Protein AF-A0A914YNJ5-F1 (afdb_monomer)

Structure (mmCIF, N/CA/C/O backbone):
data_AF-A0A914YNJ5-F1
#
_entry.id   AF-A0A914YNJ5-F1
#
loop_
_atom_site.group_PDB
_atom_site.id
_atom_site.type_symbol
_atom_site.label_atom_id
_atom_site.label_alt_id
_atom_site.label_comp_id
_atom_site.label_asym_id
_atom_site.label_entity_id
_atom_site.label_seq_id
_atom_site.pdbx_PDB_ins_code
_atom_site.Cartn_x
_atom_site.Cartn_y
_atom_site.Cartn_z
_atom_site.occupancy
_atom_site.B_iso_or_equiv
_atom_site.auth_seq_id
_atom_site.auth_comp_id
_atom_site.auth_asym_id
_atom_site.auth_atom_id
_atom_site.pdbx_PDB_model_num
ATOM 1 N N . MET A 1 1 ? -9.302 -19.688 28.055 1.00 37.53 1 MET A N 1
ATOM 2 C CA . MET A 1 1 ? -9.956 -20.448 26.970 1.00 37.53 1 MET A CA 1
ATOM 3 C C . MET A 1 1 ? -9.246 -20.104 25.673 1.00 37.53 1 MET A C 1
ATOM 5 O O . MET A 1 1 ? -9.343 -18.980 25.210 1.00 37.53 1 MET A O 1
ATOM 9 N N . SER A 1 2 ? -8.410 -21.028 25.204 1.00 39.69 2 SER A N 1
ATOM 10 C CA . SER A 1 2 ? -7.566 -20.891 24.014 1.00 39.69 2 SER A CA 1
ATOM 11 C C . SER A 1 2 ? -8.381 -21.345 22.806 1.00 39.69 2 SER A C 1
ATOM 13 O O . SER A 1 2 ? -8.763 -22.513 22.761 1.00 39.69 2 SER A O 1
ATOM 15 N N . VAL A 1 3 ? -8.710 -20.444 21.877 1.00 41.41 3 VAL A N 1
ATOM 16 C CA . VAL A 1 3 ? -9.414 -20.827 20.645 1.00 41.41 3 VAL A CA 1
ATOM 17 C C . VAL A 1 3 ? -8.381 -21.107 19.560 1.00 41.41 3 VAL A C 1
ATOM 19 O O . VAL A 1 3 ? -7.484 -20.310 19.289 1.00 41.41 3 VAL A O 1
ATOM 22 N N . LEU A 1 4 ? -8.485 -22.323 19.032 1.00 37.94 4 LEU A N 1
ATOM 23 C CA . LEU A 1 4 ? -7.532 -23.014 18.184 1.00 37.94 4 LEU A CA 1
ATOM 24 C C . LEU A 1 4 ? -7.241 -22.304 16.856 1.00 37.94 4 LEU A C 1
ATOM 26 O O . LEU A 1 4 ? -8.119 -21.798 16.165 1.00 37.94 4 LEU A O 1
ATOM 30 N N . LYS A 1 5 ? -5.971 -22.433 16.465 1.00 46.81 5 LYS A N 1
ATOM 31 C CA . LYS A 1 5 ? -5.444 -22.274 15.111 1.00 46.81 5 LYS A CA 1
ATOM 32 C C . LYS A 1 5 ? -6.178 -23.203 14.135 1.00 46.81 5 LYS A C 1
ATOM 34 O O . LYS A 1 5 ? -6.069 -24.423 14.259 1.00 46.81 5 LYS A O 1
ATOM 39 N N . HIS A 1 6 ? -6.783 -22.645 13.093 1.00 35.69 6 HIS A N 1
ATOM 40 C CA . HIS A 1 6 ? -7.060 -23.375 11.856 1.00 35.69 6 HIS A CA 1
ATOM 41 C C . HIS A 1 6 ? -6.331 -22.701 10.693 1.00 35.69 6 HIS A C 1
ATOM 43 O O . HIS A 1 6 ? -6.825 -21.785 10.044 1.00 35.69 6 HIS A O 1
ATOM 49 N N . LEU A 1 7 ? -5.102 -23.167 10.464 1.00 34.91 7 LEU A N 1
ATOM 50 C CA . LEU A 1 7 ? -4.373 -22.969 9.216 1.00 34.91 7 LEU A CA 1
ATOM 51 C C . LEU A 1 7 ? -4.980 -23.911 8.170 1.00 34.91 7 LEU A C 1
ATOM 53 O O . LEU A 1 7 ? -4.639 -25.090 8.127 1.00 34.91 7 LEU A O 1
ATOM 57 N N . ASN A 1 8 ? -5.868 -23.389 7.325 1.00 35.91 8 ASN A N 1
ATOM 58 C CA . ASN A 1 8 ? -6.213 -24.041 6.066 1.00 35.91 8 ASN A CA 1
ATOM 59 C C . ASN A 1 8 ? -5.122 -23.716 5.042 1.00 35.91 8 ASN A C 1
ATOM 61 O O . ASN A 1 8 ? -5.076 -22.624 4.479 1.00 35.91 8 ASN A O 1
ATOM 65 N N . ILE A 1 9 ? -4.224 -24.676 4.818 1.00 35.91 9 ILE A N 1
ATOM 66 C CA . ILE A 1 9 ? -3.267 -24.650 3.710 1.00 35.91 9 ILE A CA 1
ATOM 67 C C . ILE A 1 9 ? -4.041 -25.050 2.452 1.00 35.91 9 ILE A C 1
ATOM 69 O O . ILE A 1 9 ? -4.195 -26.233 2.150 1.00 35.91 9 ILE A O 1
ATOM 73 N N . LEU A 1 10 ? -4.548 -24.062 1.717 1.00 35.28 10 LEU A N 1
ATOM 74 C CA . LEU A 1 10 ? -4.998 -24.286 0.349 1.00 35.28 10 LEU A CA 1
ATOM 75 C C . LEU A 1 10 ? -3.754 -24.508 -0.519 1.00 35.28 10 LEU A C 1
ATOM 77 O O . LEU A 1 10 ? -2.976 -23.592 -0.780 1.00 35.28 10 LEU A O 1
ATOM 81 N N . LYS A 1 11 ? -3.546 -25.765 -0.922 1.00 39.25 11 LYS A N 1
ATOM 82 C CA . LYS A 1 11 ? -2.605 -26.143 -1.976 1.00 39.25 11 LYS A CA 1
ATOM 83 C C . LYS A 1 11 ? -3.122 -25.561 -3.292 1.00 39.25 11 LYS A C 1
ATOM 85 O O . LYS A 1 11 ? -4.063 -26.101 -3.866 1.00 39.25 11 LYS A O 1
ATOM 90 N N . TYR A 1 12 ? -2.520 -24.479 -3.769 1.00 39.50 12 TYR A N 1
ATOM 91 C CA . TYR A 1 12 ? -2.791 -23.979 -5.114 1.00 39.50 12 TYR A CA 1
ATOM 92 C C . TYR A 1 12 ? -1.866 -24.681 -6.107 1.00 39.50 12 TYR A C 1
ATOM 94 O O . TYR A 1 12 ? -0.645 -24.553 -6.042 1.00 39.50 12 TYR A O 1
ATOM 102 N N . ALA A 1 13 ? -2.469 -25.468 -6.996 1.00 37.56 13 ALA A N 1
ATOM 103 C CA . ALA A 1 13 ? -1.795 -26.086 -8.126 1.00 37.56 13 ALA A CA 1
ATOM 104 C C . ALA A 1 13 ? -1.352 -25.006 -9.128 1.00 37.56 13 ALA A C 1
ATOM 106 O O . ALA A 1 13 ? -2.141 -24.154 -9.536 1.00 37.56 13 ALA A O 1
ATOM 107 N N . THR A 1 14 ? -0.080 -25.041 -9.519 1.00 43.00 14 THR A N 1
ATOM 108 C CA . THR A 1 14 ? 0.516 -24.136 -10.506 1.00 43.00 14 THR A CA 1
ATOM 109 C C . THR A 1 14 ? 0.155 -24.612 -11.912 1.00 43.00 14 THR A C 1
ATOM 111 O O . THR A 1 14 ? 0.585 -25.685 -12.325 1.00 43.00 14 THR A O 1
ATOM 114 N N . THR A 1 15 ? -0.631 -23.828 -12.653 1.00 33.06 15 THR A N 1
ATOM 115 C CA . THR A 1 15 ? -0.868 -24.063 -14.087 1.00 33.06 15 THR A CA 1
ATOM 116 C C . THR A 1 15 ? -0.046 -23.052 -14.876 1.00 33.06 15 THR A C 1
ATOM 118 O O . THR A 1 15 ? -0.310 -21.854 -14.814 1.00 33.06 15 THR A O 1
ATOM 121 N N . THR A 1 16 ? 0.977 -23.528 -15.583 1.00 38.91 16 THR A N 1
ATOM 122 C CA . THR A 1 16 ? 1.804 -22.715 -16.482 1.00 38.91 16 THR A CA 1
ATOM 123 C C . THR A 1 16 ? 1.145 -22.687 -17.857 1.00 38.91 16 THR A C 1
ATOM 125 O O . THR A 1 16 ? 1.161 -23.689 -18.567 1.00 38.91 16 THR A O 1
ATOM 128 N N . THR A 1 17 ? 0.564 -21.554 -18.245 1.00 34.50 17 THR A N 1
ATOM 129 C CA . THR A 1 17 ? 0.034 -21.349 -19.600 1.00 34.50 17 THR A CA 1
ATOM 130 C C . THR A 1 17 ? 1.110 -20.692 -20.463 1.00 34.50 17 THR A C 1
ATOM 132 O O . THR A 1 17 ? 1.410 -19.509 -20.319 1.00 34.50 17 THR A O 1
ATOM 135 N N . THR A 1 18 ? 1.727 -21.468 -21.351 1.00 35.31 18 THR A N 1
ATOM 136 C CA . THR A 1 18 ? 2.630 -20.986 -22.403 1.00 35.31 18 THR A CA 1
ATOM 137 C C . THR A 1 18 ? 1.801 -20.474 -23.579 1.00 35.31 18 THR A C 1
ATOM 139 O O . THR A 1 18 ? 1.320 -21.254 -24.398 1.00 35.31 18 THR A O 1
ATOM 142 N N . THR A 1 19 ? 1.636 -19.157 -23.686 1.00 31.61 19 THR A N 1
ATOM 143 C CA . THR A 1 19 ? 1.036 -18.530 -24.872 1.00 31.61 19 THR A CA 1
ATOM 144 C C . THR A 1 19 ? 2.127 -18.297 -25.914 1.00 31.61 19 THR A C 1
ATOM 146 O O . THR A 1 19 ? 2.989 -17.437 -25.747 1.00 31.61 19 THR A O 1
ATOM 149 N N . THR A 1 20 ? 2.114 -19.097 -26.978 1.00 35.91 20 THR A N 1
ATOM 150 C CA . THR A 1 20 ? 2.935 -18.913 -28.180 1.00 35.91 20 THR A CA 1
ATOM 151 C C . THR A 1 20 ? 2.167 -18.040 -29.170 1.00 35.91 20 THR A C 1
ATOM 153 O O . THR A 1 20 ? 1.130 -18.441 -29.692 1.00 35.91 20 THR A O 1
ATOM 156 N N . THR A 1 21 ? 2.655 -16.826 -29.419 1.00 37.28 21 THR A N 1
ATOM 157 C 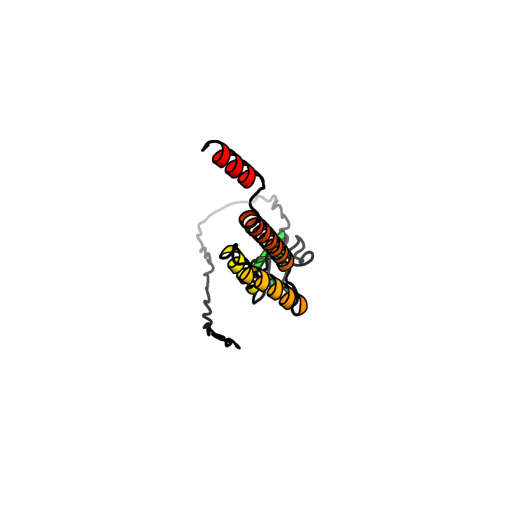CA . THR A 1 21 ? 2.093 -15.917 -30.430 1.00 37.28 21 THR A CA 1
ATOM 158 C C . THR A 1 21 ? 2.870 -16.075 -31.744 1.00 37.28 21 THR A C 1
ATOM 160 O O . TH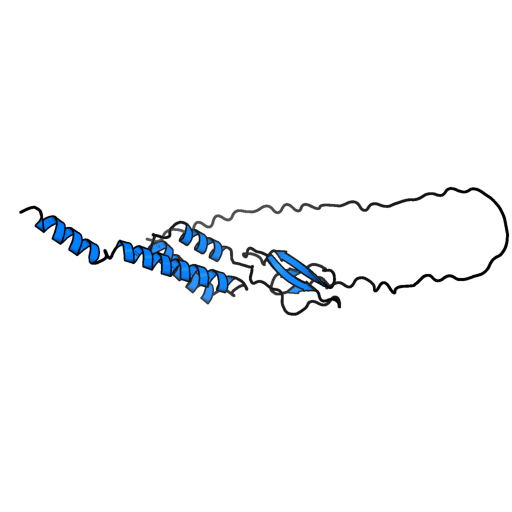R A 1 21 ? 4.102 -16.030 -31.707 1.00 37.28 21 THR A O 1
ATOM 163 N N . PRO A 1 22 ? 2.210 -16.261 -32.903 1.00 37.38 22 PRO A N 1
ATOM 164 C CA . PRO A 1 22 ? 2.896 -16.432 -34.180 1.00 37.38 22 PRO A CA 1
ATOM 165 C C . PRO A 1 22 ? 3.358 -15.091 -34.774 1.00 37.38 22 PRO A C 1
ATOM 167 O O . PRO A 1 22 ? 2.618 -14.109 -34.808 1.00 37.38 22 PRO A O 1
ATOM 170 N N . ILE A 1 23 ? 4.598 -15.081 -35.266 1.00 37.44 23 ILE A N 1
ATOM 171 C CA . ILE A 1 23 ? 5.226 -14.016 -36.061 1.00 37.44 23 ILE A CA 1
ATOM 172 C C . ILE A 1 23 ? 4.634 -14.045 -37.484 1.00 37.44 23 ILE A C 1
ATOM 174 O O . ILE A 1 23 ? 4.668 -15.109 -38.105 1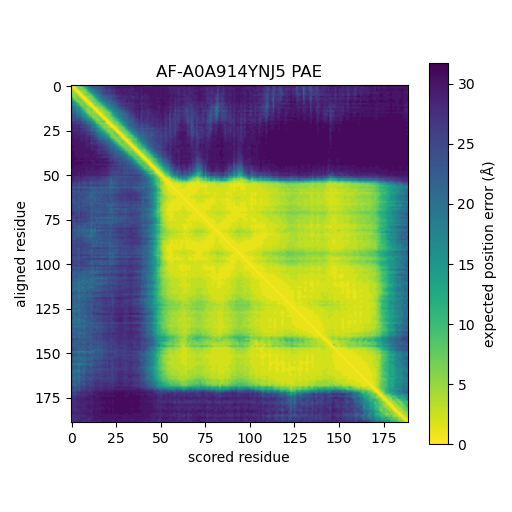.00 37.44 23 ILE A O 1
ATOM 178 N N . PRO A 1 24 ? 4.146 -12.930 -38.059 1.00 38.97 24 PRO A N 1
ATOM 179 C CA . PRO A 1 24 ? 3.819 -12.886 -39.479 1.00 38.97 24 PRO A CA 1
ATOM 180 C C . PRO A 1 24 ? 5.097 -12.700 -40.313 1.00 38.97 24 PRO A C 1
ATOM 182 O O . PRO A 1 24 ? 5.735 -11.648 -40.291 1.00 38.97 24 PRO A O 1
ATOM 185 N N . THR A 1 25 ? 5.475 -13.746 -41.049 1.00 32.47 25 THR A N 1
ATOM 186 C CA . THR A 1 25 ? 6.516 -13.732 -42.084 1.00 32.47 25 THR A CA 1
ATOM 187 C C . THR A 1 25 ? 5.886 -13.327 -43.416 1.00 32.47 25 THR A C 1
ATOM 189 O O . THR A 1 25 ? 5.126 -14.095 -43.999 1.00 32.47 25 THR A O 1
ATOM 192 N N . THR A 1 26 ? 6.185 -12.132 -43.922 1.00 33.50 26 THR A N 1
ATOM 193 C CA . THR A 1 26 ? 5.804 -11.720 -45.281 1.00 33.50 26 THR A CA 1
ATOM 194 C C . THR A 1 26 ? 6.858 -12.188 -46.281 1.00 33.50 26 THR A C 1
ATOM 196 O O . THR A 1 26 ? 7.933 -11.609 -46.417 1.00 33.50 26 THR A O 1
ATOM 199 N N . THR A 1 27 ? 6.535 -13.265 -46.992 1.00 34.91 27 THR A N 1
ATOM 200 C CA . THR A 1 27 ? 7.190 -13.684 -48.234 1.00 34.91 27 THR A CA 1
ATOM 201 C C . THR A 1 27 ? 6.607 -12.855 -49.377 1.00 34.91 27 THR A C 1
ATOM 203 O O . THR A 1 27 ? 5.394 -12.865 -49.570 1.00 34.91 27 THR A O 1
ATOM 206 N N . THR A 1 28 ? 7.440 -12.159 -50.154 1.00 32.47 28 THR A N 1
ATOM 207 C CA . THR A 1 28 ? 6.998 -11.568 -51.428 1.00 32.47 28 THR A CA 1
ATOM 208 C C . THR A 1 28 ? 7.889 -12.101 -52.537 1.00 32.47 28 THR A C 1
ATOM 210 O O . THR A 1 28 ? 9.074 -11.781 -52.614 1.00 32.47 28 THR A O 1
ATOM 213 N N . THR A 1 29 ? 7.303 -12.974 -53.350 1.00 32.06 29 THR A N 1
ATOM 214 C CA . THR A 1 29 ? 7.891 -13.559 -54.551 1.00 32.06 29 THR A CA 1
ATOM 215 C C . THR A 1 29 ? 7.685 -12.619 -55.743 1.00 32.06 29 THR A C 1
ATOM 217 O O . THR A 1 29 ? 6.654 -11.968 -55.878 1.00 32.06 29 THR A O 1
ATOM 220 N N . SER A 1 30 ? 8.723 -12.577 -56.572 1.00 35.62 30 SER A N 1
ATOM 221 C CA . SER A 1 30 ? 8.950 -11.879 -57.841 1.00 35.62 30 SER A CA 1
ATOM 222 C C . SER A 1 30 ? 7.783 -11.746 -58.826 1.00 35.62 30 SER A C 1
ATOM 224 O O . SER A 1 30 ? 7.056 -12.711 -59.057 1.00 35.62 30 SER A O 1
ATOM 226 N N . LEU A 1 31 ? 7.777 -10.632 -59.572 1.00 31.77 31 LEU A N 1
ATOM 227 C CA . LEU A 1 31 ? 7.258 -10.578 -60.941 1.00 31.77 31 LEU A CA 1
ATOM 228 C C . LEU A 1 31 ? 8.174 -9.721 -61.835 1.00 31.77 31 LEU A C 1
ATOM 230 O O . LEU A 1 31 ? 8.562 -8.612 -61.475 1.00 31.77 31 LEU A O 1
ATOM 234 N N . SER A 1 32 ? 8.534 -10.279 -62.985 1.00 36.09 32 SER A N 1
ATOM 235 C CA . SER A 1 32 ? 9.417 -9.742 -64.020 1.00 36.09 32 SER A CA 1
ATOM 236 C C . SER A 1 32 ? 8.613 -9.359 -65.264 1.00 36.09 32 SER A C 1
ATOM 238 O O . SER A 1 32 ? 7.827 -10.181 -65.715 1.00 36.09 32 SER A O 1
ATOM 240 N N . THR A 1 33 ? 8.887 -8.192 -65.869 1.00 28.62 33 THR A N 1
ATOM 241 C CA . THR A 1 33 ? 8.768 -7.943 -67.328 1.00 28.62 33 THR A CA 1
ATOM 242 C C . THR A 1 33 ? 9.443 -6.625 -67.759 1.00 28.62 33 THR A C 1
ATOM 244 O O . THR A 1 33 ? 8.988 -5.542 -67.416 1.00 28.62 33 THR A O 1
ATOM 247 N N . THR A 1 34 ? 10.532 -6.786 -68.525 1.00 29.95 34 THR A N 1
ATOM 248 C CA . THR A 1 34 ? 10.931 -6.117 -69.791 1.00 29.95 34 THR A CA 1
ATOM 249 C C . THR A 1 34 ? 11.039 -4.586 -69.967 1.00 29.95 34 THR A C 1
ATOM 251 O O . THR A 1 34 ? 10.045 -3.873 -69.955 1.00 29.95 34 THR A O 1
ATOM 254 N N . ALA A 1 35 ? 12.247 -4.218 -70.437 1.00 29.25 35 ALA A N 1
ATOM 255 C CA . ALA A 1 35 ? 12.585 -3.318 -71.559 1.00 29.25 35 ALA A CA 1
ATOM 256 C C . ALA A 1 35 ? 12.982 -1.840 -71.298 1.00 29.25 35 ALA A C 1
ATOM 258 O O . ALA A 1 35 ? 12.151 -0.978 -71.056 1.00 29.25 35 ALA A O 1
ATOM 259 N N . SER A 1 36 ? 14.280 -1.593 -71.548 1.00 30.84 36 SER A N 1
ATOM 260 C CA . SER A 1 36 ? 14.828 -0.545 -72.434 1.00 30.84 36 SER A CA 1
ATOM 261 C C . SER A 1 36 ? 14.879 0.937 -72.000 1.00 30.84 36 SER A C 1
ATOM 263 O O . SER A 1 36 ? 13.902 1.665 -72.112 1.00 30.84 36 SER A O 1
ATOM 265 N N . ASN A 1 37 ? 16.122 1.376 -71.724 1.00 31.45 37 ASN A N 1
ATOM 266 C CA . ASN A 1 37 ? 16.837 2.537 -72.307 1.00 31.45 37 ASN A CA 1
ATOM 267 C C . ASN A 1 37 ? 17.377 3.622 -71.343 1.00 31.45 37 ASN A C 1
ATOM 269 O O . ASN A 1 37 ? 16.651 4.224 -70.566 1.00 31.45 37 ASN A O 1
ATOM 273 N N . GLU A 1 38 ? 18.687 3.856 -71.519 1.00 31.83 38 GLU A N 1
ATOM 274 C CA . GLU A 1 38 ? 19.485 5.092 -71.398 1.00 31.83 38 GLU A CA 1
ATOM 275 C C . GLU A 1 38 ? 19.541 5.933 -70.104 1.00 31.83 38 GLU A C 1
ATOM 277 O O . GLU A 1 38 ? 18.622 6.646 -69.724 1.00 31.83 38 GLU A O 1
ATOM 282 N N . ASN A 1 39 ? 20.754 5.935 -69.529 1.00 37.28 39 ASN A N 1
ATOM 283 C CA . ASN A 1 39 ? 21.512 7.079 -69.004 1.00 37.28 39 ASN A CA 1
ATOM 284 C C . ASN A 1 39 ? 20.742 8.307 -68.474 1.00 37.28 39 ASN A C 1
ATOM 286 O O . ASN A 1 39 ? 20.429 9.228 -69.222 1.00 37.28 39 ASN A O 1
ATOM 290 N N . ALA A 1 40 ? 20.693 8.436 -67.144 1.00 34.78 40 ALA A N 1
ATOM 291 C CA . ALA A 1 40 ? 20.885 9.721 -66.468 1.00 34.78 40 ALA A CA 1
ATOM 292 C C . ALA A 1 40 ? 21.321 9.506 -65.008 1.00 34.78 40 ALA A C 1
ATOM 294 O O . ALA A 1 40 ? 20.546 9.109 -64.141 1.00 34.78 40 ALA A O 1
ATOM 295 N N . ILE A 1 41 ? 22.592 9.796 -64.735 1.00 46.81 41 ILE A N 1
ATOM 296 C CA . ILE A 1 41 ? 23.102 10.096 -63.393 1.00 46.81 41 ILE A CA 1
ATOM 297 C C . ILE A 1 41 ? 22.294 11.280 -62.848 1.00 46.81 41 ILE A C 1
ATOM 299 O O . ILE A 1 41 ? 22.208 12.277 -63.563 1.00 46.81 41 ILE A O 1
ATOM 303 N N . LYS A 1 42 ? 21.778 11.210 -61.604 1.00 37.88 42 LYS A N 1
ATOM 304 C CA . LYS A 1 42 ? 21.931 12.260 -60.565 1.00 37.88 42 LYS A CA 1
ATOM 305 C C . LYS A 1 42 ? 21.000 12.077 -59.350 1.00 37.88 42 LYS A C 1
ATOM 307 O O . LYS A 1 42 ? 19.794 12.258 -59.421 1.00 37.88 42 LYS A O 1
ATOM 312 N N . SER A 1 43 ? 21.670 11.897 -58.210 1.00 37.75 43 SER A N 1
ATOM 313 C CA . SER A 1 43 ? 21.290 12.296 -56.845 1.00 37.75 43 SER A CA 1
ATOM 314 C C . SER A 1 43 ? 20.327 11.410 -56.049 1.00 37.75 43 SER A C 1
ATOM 316 O O . SER A 1 43 ? 19.163 11.739 -55.838 1.00 37.75 43 SER A O 1
ATOM 318 N N . SER A 1 44 ? 20.897 10.370 -55.432 1.00 44.06 44 SER A N 1
ATOM 319 C CA . SER A 1 44 ? 20.459 9.910 -54.111 1.00 44.06 44 SER A CA 1
ATOM 320 C C . SER A 1 44 ? 20.532 11.064 -53.108 1.00 44.06 44 SER A C 1
ATOM 322 O O . SER A 1 44 ? 21.613 11.485 -52.707 1.00 44.06 44 SER A O 1
ATOM 324 N N . LEU A 1 45 ? 19.372 11.549 -52.680 1.00 49.25 45 LEU A N 1
ATOM 325 C CA . LEU A 1 45 ? 19.191 12.268 -51.420 1.00 49.25 45 LEU A CA 1
ATOM 326 C C . LEU A 1 45 ? 18.244 11.435 -50.554 1.00 49.25 45 LEU A C 1
ATOM 328 O O . LEU A 1 45 ? 17.147 11.850 -50.196 1.00 49.25 45 LEU A O 1
ATOM 332 N N . THR A 1 46 ? 18.663 10.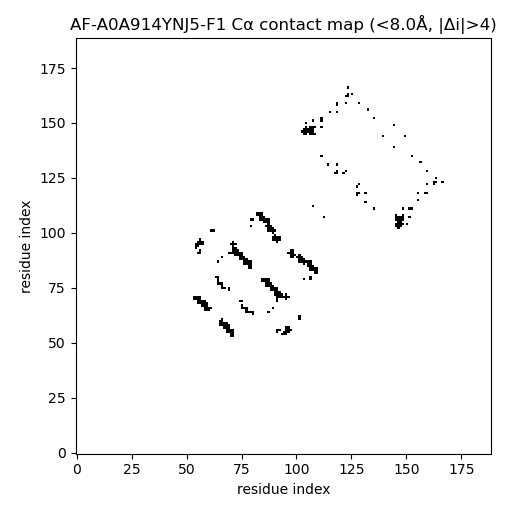213 -50.227 1.00 47.00 46 THR A N 1
ATOM 333 C CA . THR A 1 46 ? 18.141 9.533 -49.043 1.00 47.00 46 THR A CA 1
ATOM 334 C C . THR A 1 46 ? 18.651 10.306 -47.839 1.00 47.00 46 THR A C 1
ATOM 336 O O . THR A 1 46 ? 19.814 10.183 -47.462 1.00 47.00 46 THR A O 1
ATOM 339 N N . SER A 1 47 ? 17.777 11.140 -47.276 1.00 50.97 47 SER A N 1
ATOM 340 C CA . SER A 1 47 ? 17.910 11.669 -45.923 1.00 50.97 47 SER A CA 1
ATOM 341 C C . SER A 1 47 ? 18.050 10.479 -44.975 1.00 50.97 47 SER A C 1
ATOM 343 O O . SER A 1 47 ? 17.066 9.866 -44.564 1.00 50.97 47 SER A O 1
ATOM 345 N N . SER A 1 48 ? 19.289 10.079 -44.698 1.00 53.19 48 SER A N 1
ATOM 346 C CA . SER A 1 48 ? 19.598 9.104 -43.667 1.00 53.19 48 SER A CA 1
ATOM 347 C C . SER A 1 48 ? 19.418 9.813 -42.333 1.00 53.19 48 SER A C 1
ATOM 349 O O . SER A 1 48 ? 20.379 10.312 -41.748 1.00 53.19 48 SER A O 1
ATOM 351 N N . VAL A 1 49 ? 18.172 9.905 -41.868 1.00 58.28 49 VAL A N 1
ATOM 352 C CA . VAL A 1 49 ? 17.922 10.127 -40.447 1.00 58.28 49 VAL A CA 1
ATOM 353 C C . VAL A 1 49 ? 18.615 8.962 -39.741 1.00 58.28 49 VAL A C 1
ATOM 355 O O . VAL A 1 49 ? 18.271 7.813 -40.031 1.00 58.28 49 VAL A O 1
ATOM 358 N N . PRO A 1 50 ? 19.619 9.194 -38.880 1.00 54.22 50 PRO A N 1
ATOM 359 C CA . PRO A 1 50 ? 20.178 8.114 -38.094 1.00 54.22 50 PRO A CA 1
ATOM 360 C C . PRO A 1 50 ? 19.080 7.664 -37.132 1.00 54.22 50 PRO A C 1
ATOM 362 O O . PRO A 1 50 ? 18.851 8.289 -36.099 1.00 54.22 50 PRO A O 1
ATOM 365 N N . THR A 1 51 ? 18.348 6.609 -37.490 1.00 59.53 51 THR A N 1
ATOM 366 C CA . THR A 1 51 ? 17.459 5.925 -36.557 1.00 59.53 51 THR A CA 1
ATOM 367 C C . THR A 1 51 ? 18.367 5.300 -35.507 1.00 59.53 51 THR A C 1
ATOM 369 O O . THR A 1 51 ? 18.974 4.254 -35.736 1.00 59.53 51 THR A O 1
ATOM 372 N N . SER A 1 52 ? 18.552 5.990 -34.381 1.00 71.19 52 SER A N 1
ATOM 373 C CA . SER A 1 52 ? 19.232 5.417 -33.229 1.00 71.19 52 SER A CA 1
ATOM 374 C C . SER A 1 52 ? 18.522 4.112 -32.873 1.00 71.19 52 SER A C 1
ATOM 376 O O . SER A 1 52 ? 17.293 4.052 -32.831 1.00 71.19 52 SER A O 1
ATOM 378 N N . ALA A 1 53 ? 19.291 3.038 -32.684 1.00 80.31 53 ALA A N 1
ATOM 379 C CA . ALA A 1 53 ? 18.714 1.759 -32.293 1.00 80.31 53 ALA A CA 1
ATOM 380 C C . ALA A 1 53 ? 17.870 1.949 -31.016 1.00 80.31 53 ALA A C 1
ATOM 382 O O . ALA A 1 53 ? 18.308 2.681 -30.118 1.00 80.31 53 ALA A O 1
ATOM 383 N N . PRO A 1 54 ? 16.687 1.314 -30.916 1.00 84.38 54 PRO A N 1
ATOM 384 C CA . PRO A 1 54 ? 15.828 1.470 -29.752 1.00 84.38 54 PRO A CA 1
ATOM 385 C C . PRO A 1 54 ? 16.586 1.044 -28.492 1.00 84.38 54 PRO A C 1
ATOM 387 O O . PRO A 1 54 ? 17.167 -0.045 -28.427 1.00 84.38 54 PRO A O 1
ATOM 390 N N . LYS A 1 55 ? 16.616 1.937 -27.500 1.00 95.94 55 LYS A N 1
ATOM 391 C CA . LYS A 1 55 ? 17.266 1.698 -26.212 1.00 95.94 55 LYS A CA 1
ATOM 392 C C . LYS A 1 55 ? 16.268 1.052 -25.255 1.00 95.94 55 LYS A C 1
ATOM 394 O O . LYS A 1 55 ? 15.072 1.324 -25.290 1.00 95.94 55 LYS A O 1
ATOM 399 N N . PHE A 1 56 ? 16.775 0.196 -24.376 1.00 98.12 56 PHE A N 1
ATOM 400 C CA . PHE A 1 56 ? 15.955 -0.510 -23.399 1.00 98.12 56 PHE A CA 1
ATOM 401 C C . PHE A 1 56 ? 16.664 -0.574 -22.060 1.00 98.12 56 PHE A C 1
ATOM 403 O O . PHE A 1 56 ? 17.869 -0.827 -22.005 1.00 98.12 56 PHE A O 1
ATOM 410 N N . CYS A 1 57 ? 15.889 -0.459 -20.991 1.00 98.56 57 CYS A N 1
ATOM 411 C CA . CYS A 1 57 ? 16.325 -0.893 -19.681 1.00 98.56 57 CYS A CA 1
ATOM 412 C C . CYS A 1 57 ? 16.349 -2.419 -19.638 1.00 98.56 57 CYS A C 1
ATOM 414 O O . CYS A 1 57 ? 15.398 -3.084 -20.057 1.00 98.56 57 CYS A O 1
ATOM 416 N N . GLN A 1 58 ? 17.455 -2.976 -19.149 1.00 98.19 58 GLN A N 1
ATOM 417 C CA . GLN A 1 58 ? 17.608 -4.422 -19.011 1.00 98.19 58 GLN A CA 1
ATOM 418 C C . GLN A 1 58 ? 16.754 -4.948 -17.848 1.00 98.19 58 GLN A C 1
ATOM 420 O O . GLN A 1 58 ? 16.583 -4.222 -16.861 1.00 98.19 58 GLN A O 1
ATOM 425 N N . PRO A 1 59 ? 16.252 -6.197 -17.925 1.00 98.44 59 PRO A N 1
ATOM 426 C CA . PRO A 1 59 ? 15.540 -6.818 -16.817 1.00 98.44 59 PRO A CA 1
ATOM 427 C C . PRO A 1 59 ? 16.347 -6.728 -15.523 1.00 98.44 59 PRO A C 1
ATOM 429 O O . PRO A 1 59 ? 17.548 -7.006 -15.516 1.00 98.44 59 PRO A O 1
ATOM 432 N N . LYS A 1 60 ? 15.698 -6.341 -14.426 1.00 98.31 60 LYS A N 1
ATOM 433 C CA . LYS A 1 60 ? 16.369 -6.136 -13.141 1.00 98.31 60 LYS A CA 1
ATOM 434 C C . LYS A 1 60 ? 15.472 -6.566 -11.986 1.00 98.31 60 LYS A C 1
ATOM 436 O O . LYS A 1 60 ? 14.291 -6.234 -11.964 1.00 98.31 60 LYS A O 1
ATOM 441 N N . TYR A 1 61 ? 16.053 -7.276 -11.022 1.00 97.94 61 TYR A N 1
ATOM 442 C CA . TYR A 1 61 ? 15.414 -7.562 -9.741 1.00 97.94 61 TYR A CA 1
ATOM 443 C C . TYR A 1 61 ? 15.763 -6.453 -8.748 1.00 97.94 61 TYR A C 1
ATOM 445 O O . TYR A 1 61 ? 16.941 -6.196 -8.504 1.00 97.94 61 TYR A O 1
ATOM 453 N N . GLU A 1 62 ? 14.759 -5.766 -8.211 1.00 97.25 62 GLU A N 1
ATOM 454 C CA . GLU A 1 62 ? 14.951 -4.632 -7.305 1.00 97.25 62 GLU A CA 1
ATOM 455 C C . GLU A 1 62 ? 13.763 -4.517 -6.343 1.00 97.25 62 GLU A C 1
ATOM 457 O O . GLU A 1 62 ? 12.618 -4.708 -6.747 1.00 97.25 62 GLU A O 1
ATOM 462 N N . ARG A 1 63 ? 14.019 -4.227 -5.059 1.00 94.69 63 ARG A N 1
ATOM 463 C CA . ARG A 1 63 ? 12.979 -4.142 -4.003 1.00 94.69 63 ARG A CA 1
ATOM 464 C C . ARG A 1 63 ? 11.995 -5.331 -3.980 1.00 94.69 63 ARG A C 1
ATOM 466 O O . ARG A 1 63 ? 10.804 -5.152 -3.737 1.00 94.69 63 ARG A O 1
ATOM 473 N N . HIS A 1 64 ? 12.504 -6.543 -4.203 1.00 95.44 64 HIS A N 1
ATOM 474 C CA . HIS A 1 64 ? 11.729 -7.791 -4.284 1.00 95.44 64 HIS A CA 1
ATOM 475 C C . HIS A 1 64 ? 10.745 -7.886 -5.466 1.00 95.44 64 HIS A C 1
ATOM 477 O O . HIS A 1 64 ? 9.797 -8.669 -5.423 1.00 95.44 64 HIS A O 1
ATOM 483 N N . VAL A 1 65 ? 10.971 -7.107 -6.527 1.00 97.19 65 VAL A N 1
ATOM 484 C CA . VAL A 1 65 ? 10.178 -7.115 -7.763 1.00 97.19 65 VAL A CA 1
ATOM 485 C C . VAL A 1 65 ? 11.087 -7.395 -8.956 1.00 97.19 65 VAL A C 1
ATOM 487 O O . VAL A 1 65 ? 12.174 -6.829 -9.068 1.00 97.19 65 VAL A O 1
ATOM 490 N N . GLN A 1 66 ? 10.632 -8.255 -9.868 1.00 98.06 66 GLN A N 1
ATOM 491 C CA . GLN A 1 66 ? 11.301 -8.499 -11.143 1.00 98.06 66 GLN A CA 1
ATOM 492 C C . GLN A 1 66 ? 10.753 -7.544 -12.208 1.00 98.06 66 GLN A C 1
ATOM 494 O O . GLN A 1 66 ? 9.641 -7.727 -12.699 1.00 98.06 66 GLN A O 1
ATOM 499 N N . PHE A 1 67 ? 11.548 -6.555 -12.609 1.00 98.44 67 PHE A N 1
ATOM 500 C CA . PHE A 1 67 ? 11.205 -5.666 -13.715 1.00 98.44 67 PHE A CA 1
ATOM 501 C C . PHE A 1 67 ? 11.627 -6.288 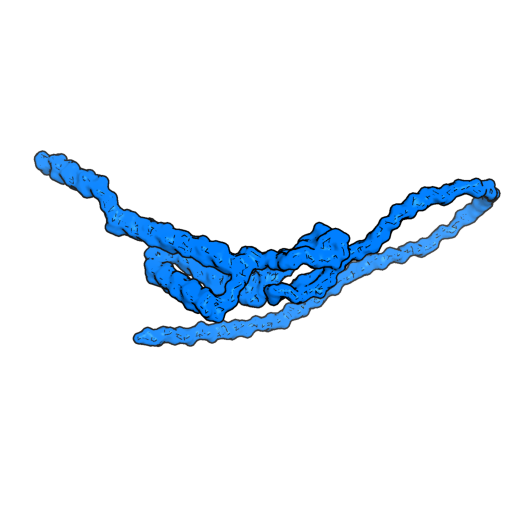-15.055 1.00 98.44 67 PHE A C 1
ATOM 503 O O . PHE A 1 67 ? 12.758 -6.780 -15.169 1.00 98.44 67 PHE A O 1
ATOM 510 N N . PRO A 1 68 ? 10.741 -6.302 -16.070 1.00 98.31 68 PRO A N 1
ATOM 511 C CA . PRO 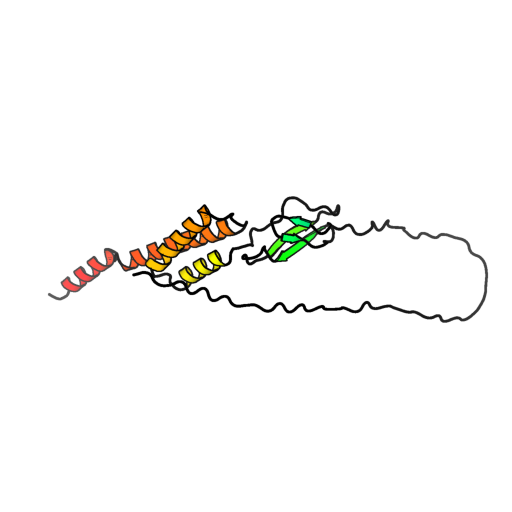A 1 68 ? 11.054 -6.835 -17.392 1.00 98.31 68 PRO A CA 1
ATOM 512 C C . PRO A 1 68 ? 11.969 -5.886 -18.177 1.00 98.31 68 PRO A C 1
ATOM 514 O O . PRO A 1 68 ? 12.307 -4.792 -17.728 1.00 98.31 68 PRO A O 1
ATOM 517 N N . LYS A 1 69 ? 12.364 -6.308 -19.381 1.00 98.25 69 LYS A N 1
ATOM 518 C CA . LYS A 1 69 ? 12.989 -5.409 -20.353 1.00 98.25 69 LYS A CA 1
ATOM 519 C C . LYS A 1 69 ? 11.960 -4.354 -20.770 1.00 98.25 69 LYS A C 1
ATOM 521 O O . LYS A 1 69 ? 10.881 -4.724 -21.226 1.00 98.25 69 LYS A O 1
ATOM 526 N N . THR A 1 70 ? 12.313 -3.079 -20.661 1.00 98.31 70 THR A N 1
ATOM 527 C CA . THR A 1 70 ? 11.382 -1.961 -20.885 1.00 98.31 70 THR A CA 1
ATOM 528 C C . THR A 1 70 ? 11.978 -0.953 -21.853 1.00 98.31 70 THR A C 1
ATOM 530 O O . THR A 1 70 ? 13.173 -0.667 -21.792 1.00 98.31 70 THR A O 1
ATOM 533 N N . GLU A 1 71 ? 11.162 -0.442 -22.772 1.00 98.06 71 GLU A N 1
ATOM 534 C CA . GLU A 1 71 ? 11.568 0.562 -23.759 1.00 98.06 71 GLU A CA 1
ATOM 535 C C . GLU A 1 71 ? 11.921 1.895 -23.087 1.00 98.06 71 GLU A C 1
ATOM 537 O O . GLU A 1 71 ? 11.261 2.326 -22.137 1.00 98.06 71 GLU A O 1
ATOM 542 N N . SER A 1 72 ? 12.979 2.547 -23.570 1.00 97.94 72 SER A N 1
ATOM 543 C CA . SER A 1 72 ? 13.408 3.856 -23.077 1.00 97.94 72 SER A CA 1
ATOM 544 C C . SER A 1 72 ? 12.297 4.903 -23.178 1.00 97.94 72 SER A C 1
ATOM 546 O O . SER A 1 72 ? 11.634 5.003 -24.205 1.00 97.94 72 SER A O 1
ATOM 548 N N . GLY A 1 73 ? 12.127 5.716 -22.137 1.00 97.56 73 GLY A N 1
ATOM 549 C CA . GLY A 1 73 ? 11.081 6.737 -22.044 1.00 97.56 73 GLY A CA 1
ATOM 550 C C . GLY A 1 73 ? 9.734 6.232 -21.516 1.00 97.56 73 GLY A C 1
ATOM 551 O O . GLY A 1 73 ? 8.776 7.001 -21.498 1.00 97.56 73 GLY A O 1
ATOM 552 N N . THR A 1 74 ? 9.632 4.971 -21.080 1.00 98.12 74 THR A N 1
ATOM 553 C CA . THR A 1 74 ? 8.375 4.375 -20.590 1.00 98.12 74 THR A CA 1
ATOM 554 C C . THR A 1 74 ? 8.487 3.840 -19.158 1.00 98.12 74 THR A C 1
ATOM 556 O O . THR A 1 74 ? 9.581 3.623 -18.631 1.00 98.12 74 THR A O 1
ATOM 559 N N . ASN A 1 75 ? 7.340 3.612 -18.509 1.00 98.25 75 ASN A N 1
ATOM 560 C CA . ASN A 1 75 ? 7.267 2.964 -17.200 1.00 98.25 75 ASN A CA 1
ATOM 561 C C . ASN A 1 75 ? 7.061 1.458 -17.348 1.00 98.25 75 ASN A C 1
ATOM 563 O O . ASN A 1 75 ? 6.095 0.998 -17.957 1.00 98.25 75 ASN A O 1
ATOM 567 N N . ALA A 1 76 ? 7.915 0.690 -16.686 1.00 98.50 76 ALA A N 1
ATOM 568 C CA . ALA A 1 76 ? 7.665 -0.714 -16.431 1.00 98.50 76 ALA A CA 1
ATOM 569 C C . ALA A 1 76 ? 6.594 -0.849 -15.354 1.00 98.50 76 ALA A C 1
ATOM 571 O O . ALA A 1 76 ? 6.686 -0.193 -14.319 1.00 98.50 76 ALA A O 1
ATOM 572 N N . LYS A 1 77 ? 5.609 -1.715 -15.585 1.00 98.19 77 LYS A N 1
ATOM 573 C CA . LYS A 1 77 ? 4.536 -2.018 -14.638 1.00 98.19 77 LYS A CA 1
ATOM 574 C C . LYS A 1 77 ? 4.513 -3.516 -14.383 1.00 98.19 77 LYS A C 1
ATOM 576 O O . LYS A 1 77 ? 4.424 -4.300 -15.323 1.00 98.19 77 LYS A O 1
ATOM 581 N N . THR A 1 78 ? 4.621 -3.910 -13.123 1.00 98.06 78 THR A N 1
ATOM 582 C CA . THR A 1 78 ? 4.706 -5.315 -12.704 1.00 98.06 78 THR A CA 1
ATOM 583 C C . THR A 1 78 ? 3.908 -5.513 -11.423 1.00 98.06 78 THR A C 1
ATOM 585 O O . THR A 1 78 ? 3.727 -4.572 -10.650 1.00 98.06 78 THR A O 1
ATOM 588 N N . ALA A 1 79 ? 3.425 -6.734 -11.192 1.00 98.06 79 ALA A N 1
ATOM 589 C CA . ALA A 1 79 ? 2.792 -7.089 -9.929 1.00 98.06 79 ALA A CA 1
ATOM 590 C C . ALA A 1 79 ? 3.724 -6.777 -8.744 1.00 98.06 79 ALA A C 1
ATOM 592 O O . ALA A 1 79 ? 4.953 -6.848 -8.857 1.00 98.06 79 ALA A O 1
ATOM 593 N N . CYS A 1 80 ? 3.126 -6.409 -7.614 1.00 97.81 80 CYS A N 1
ATOM 594 C CA . CYS A 1 80 ? 3.860 -6.200 -6.373 1.00 97.81 80 CYS A CA 1
ATOM 595 C C . CYS A 1 80 ? 4.510 -7.502 -5.852 1.00 97.81 80 CYS A C 1
ATOM 597 O O . CYS A 1 80 ? 4.157 -8.594 -6.306 1.00 97.81 80 CYS A O 1
ATOM 599 N N . PRO A 1 81 ? 5.461 -7.409 -4.900 1.00 96.06 81 PRO A N 1
ATOM 600 C CA . PRO A 1 81 ? 6.096 -8.578 -4.300 1.00 96.06 81 PRO A CA 1
ATOM 601 C C . PRO A 1 81 ? 5.100 -9.590 -3.721 1.00 96.06 81 PRO A C 1
ATOM 603 O O . PRO A 1 81 ? 3.957 -9.265 -3.390 1.00 96.06 81 PRO A O 1
ATOM 606 N N . VAL A 1 82 ? 5.571 -10.820 -3.515 1.00 94.56 82 VAL A N 1
ATOM 607 C CA . VAL A 1 82 ? 4.784 -11.895 -2.890 1.00 94.56 82 VAL A CA 1
ATOM 608 C C . VAL A 1 82 ? 4.169 -11.424 -1.563 1.00 94.56 82 VAL A C 1
ATOM 610 O O . VAL A 1 82 ? 4.809 -10.717 -0.788 1.00 94.56 82 VAL A O 1
ATOM 613 N N . ASN A 1 83 ? 2.931 -11.848 -1.292 1.00 93.69 83 ASN A N 1
ATOM 614 C CA . ASN A 1 83 ? 2.116 -11.472 -0.122 1.00 93.69 83 ASN A CA 1
ATOM 615 C C . ASN A 1 83 ? 1.664 -10.003 -0.068 1.00 93.69 83 ASN A C 1
ATOM 617 O O . ASN A 1 83 ? 1.040 -9.585 0.913 1.00 93.69 83 ASN A O 1
ATOM 621 N N . THR A 1 84 ? 1.911 -9.244 -1.131 1.00 96.88 84 THR A N 1
ATOM 622 C CA . THR A 1 84 ? 1.339 -7.916 -1.336 1.00 96.88 84 THR A CA 1
ATOM 623 C C . THR A 1 84 ? 0.503 -7.893 -2.604 1.00 96.88 84 THR A C 1
ATOM 625 O O . THR A 1 84 ? 0.651 -8.742 -3.478 1.00 96.88 84 THR A O 1
ATOM 628 N N . ASP A 1 85 ? -0.405 -6.933 -2.686 1.00 96.50 85 ASP A N 1
ATOM 629 C CA . ASP A 1 85 ? -1.281 -6.752 -3.833 1.00 96.50 85 ASP A CA 1
ATOM 630 C C . ASP A 1 85 ? -1.255 -5.288 -4.288 1.00 96.50 85 ASP A C 1
ATOM 632 O O . ASP A 1 85 ? -1.200 -4.370 -3.460 1.00 96.50 85 ASP A O 1
ATOM 636 N N . GLY A 1 86 ? -1.291 -5.085 -5.605 1.00 96.75 86 GLY A N 1
ATOM 637 C CA . GLY A 1 86 ? -1.097 -3.803 -6.274 1.00 96.75 86 GLY A CA 1
ATOM 638 C C . GLY A 1 86 ? -0.137 -3.883 -7.464 1.00 96.75 86 GLY A C 1
ATOM 639 O O . GLY A 1 86 ? 0.188 -4.963 -7.963 1.00 96.75 86 GLY A O 1
ATOM 640 N N . LEU A 1 87 ? 0.346 -2.716 -7.894 1.00 97.81 87 LEU A N 1
ATOM 641 C CA . LEU A 1 87 ? 1.259 -2.575 -9.027 1.00 97.81 87 LEU A CA 1
ATOM 642 C C . LEU A 1 87 ? 2.506 -1.775 -8.635 1.00 97.81 87 LEU A C 1
ATOM 644 O O . LEU A 1 87 ? 2.384 -0.664 -8.124 1.00 97.81 87 LEU A O 1
ATOM 648 N N . ALA A 1 88 ? 3.686 -2.328 -8.904 1.00 98.38 88 ALA A N 1
ATOM 649 C CA . ALA A 1 88 ? 4.957 -1.626 -8.790 1.00 98.38 88 ALA A CA 1
ATOM 650 C C . ALA A 1 88 ? 5.337 -1.007 -10.141 1.00 98.38 88 ALA A C 1
ATOM 652 O O . ALA A 1 88 ? 5.153 -1.633 -11.192 1.00 98.38 88 ALA A O 1
ATOM 653 N N . GLU A 1 89 ? 5.880 0.210 -10.115 1.00 98.44 89 GLU A N 1
ATOM 654 C CA . GLU A 1 89 ? 6.232 0.957 -11.325 1.00 98.44 89 GLU A CA 1
ATOM 655 C C . GLU A 1 89 ? 7.686 1.442 -11.288 1.00 98.44 89 GLU A C 1
ATOM 657 O O . GLU A 1 89 ? 8.176 1.870 -10.247 1.00 98.44 89 GLU A O 1
ATOM 662 N N . TRP A 1 90 ? 8.395 1.402 -12.418 1.00 98.69 90 TRP A N 1
ATOM 663 C CA . TRP A 1 90 ? 9.748 1.962 -12.517 1.00 98.69 90 TRP A CA 1
ATOM 664 C C . TRP A 1 90 ? 9.966 2.630 -13.868 1.00 98.69 90 TRP A C 1
ATOM 666 O O . TRP A 1 90 ? 9.618 2.066 -14.905 1.00 98.69 90 TRP A O 1
ATOM 676 N N . PHE A 1 91 ? 10.515 3.841 -13.861 1.00 98.69 91 PHE A N 1
ATOM 677 C CA . PHE A 1 91 ? 10.766 4.595 -15.079 1.00 98.69 91 PHE A CA 1
ATOM 678 C C . PHE A 1 91 ? 12.073 4.161 -15.750 1.00 98.69 91 PHE A C 1
ATOM 680 O O . PHE A 1 91 ? 13.132 4.099 -15.116 1.00 98.69 91 PHE A O 1
ATOM 687 N N . CYS A 1 92 ? 11.983 3.867 -17.046 1.00 98.62 92 CYS A N 1
ATOM 688 C CA . CYS A 1 92 ? 13.128 3.650 -17.909 1.00 98.62 92 CYS A CA 1
ATOM 689 C C . CYS A 1 92 ? 13.463 4.952 -18.636 1.00 98.62 92 CYS A C 1
ATOM 691 O O . CYS A 1 92 ? 12.670 5.421 -19.450 1.00 98.62 92 CYS A O 1
ATOM 693 N N . SER A 1 93 ? 14.634 5.532 -18.378 1.00 98.12 93 SER A N 1
ATOM 694 C CA . SER A 1 93 ? 15.029 6.798 -18.996 1.00 98.12 93 SER A CA 1
ATOM 695 C C . SER A 1 93 ? 15.259 6.658 -20.503 1.00 98.12 93 SER A C 1
ATOM 697 O O . SER A 1 93 ? 15.444 5.556 -21.033 1.00 98.12 93 SER A O 1
ATOM 699 N N . ILE A 1 94 ? 15.310 7.794 -21.204 1.00 96.81 94 ILE A N 1
ATOM 700 C CA . ILE A 1 94 ? 15.612 7.861 -22.646 1.00 96.81 94 ILE A CA 1
ATOM 701 C C . ILE A 1 94 ? 16.969 7.236 -23.017 1.00 96.81 94 ILE A C 1
ATOM 703 O O . ILE A 1 94 ? 17.196 6.872 -24.168 1.00 96.81 94 ILE A O 1
ATOM 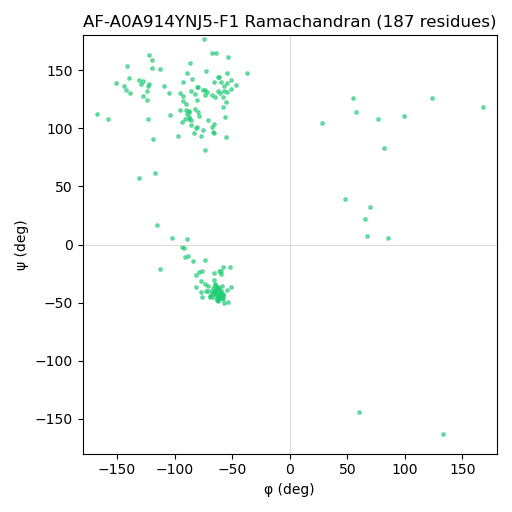707 N N . ASP A 1 95 ? 17.872 7.071 -22.048 1.00 95.81 95 ASP A N 1
ATOM 708 C CA . ASP A 1 95 ? 19.183 6.454 -22.243 1.00 95.81 95 ASP A CA 1
ATOM 709 C C . ASP A 1 95 ? 19.185 4.935 -22.054 1.00 95.81 95 A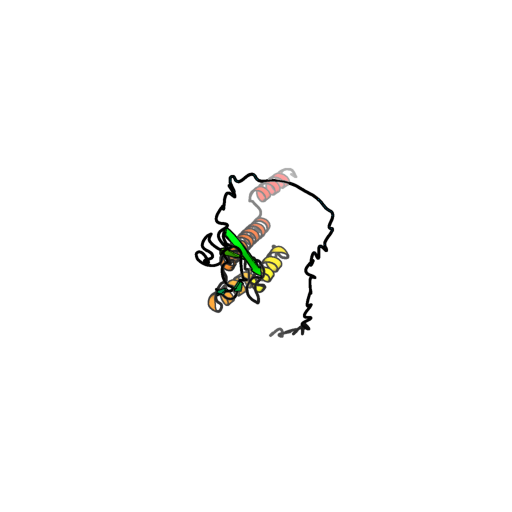SP A C 1
ATOM 711 O O . ASP A 1 95 ? 20.245 4.311 -22.136 1.00 95.81 95 ASP A O 1
ATOM 715 N N . GLY A 1 96 ? 18.017 4.324 -21.830 1.00 97.06 96 GLY A N 1
ATOM 716 C CA . GLY A 1 96 ? 17.899 2.891 -21.567 1.00 97.06 96 GLY A CA 1
ATOM 717 C C . GLY A 1 96 ? 18.461 2.508 -20.199 1.00 97.06 96 GLY A C 1
ATOM 718 O O . GLY A 1 96 ? 19.022 1.425 -20.033 1.00 97.06 96 GLY A O 1
ATOM 719 N N . LYS A 1 97 ? 18.354 3.410 -19.218 1.00 97.62 97 LYS A N 1
ATOM 720 C CA . LYS A 1 97 ? 18.789 3.180 -17.839 1.00 97.62 97 LYS A CA 1
ATOM 721 C C . LYS A 1 97 ? 17.617 3.375 -16.892 1.00 97.62 97 LYS A C 1
ATOM 723 O O . LYS A 1 97 ? 16.836 4.307 -17.045 1.00 97.62 97 LYS A O 1
ATOM 728 N N . TRP A 1 98 ? 17.509 2.495 -15.906 1.00 98.44 98 TRP A N 1
ATOM 729 C CA . TRP A 1 98 ? 16.529 2.662 -14.843 1.00 98.44 98 TRP A CA 1
ATOM 730 C C . TRP A 1 98 ? 16.816 3.937 -14.054 1.00 98.44 98 TRP A C 1
ATOM 732 O O . TRP A 1 98 ? 17.960 4.172 -13.659 1.00 98.44 98 TRP A O 1
ATOM 742 N N . GLU A 1 99 ? 15.785 4.743 -13.824 1.00 98.06 99 GLU A N 1
ATOM 743 C CA . GLU A 1 99 ? 15.910 6.024 -13.139 1.00 98.06 99 GLU A CA 1
ATOM 744 C C . GLU A 1 99 ? 15.381 5.936 -11.706 1.00 98.06 99 GLU A C 1
ATOM 746 O O . GLU A 1 99 ? 14.285 5.434 -11.457 1.00 98.06 99 GLU A O 1
ATOM 751 N N . GLY A 1 100 ? 16.171 6.409 -10.740 1.00 97.12 100 GLY A N 1
ATOM 752 C CA . GLY A 1 100 ? 15.789 6.394 -9.330 1.00 97.12 100 GLY A CA 1
ATOM 753 C C . GLY A 1 100 ? 15.527 4.986 -8.778 1.00 97.12 100 GLY A C 1
ATOM 754 O O . GLY A 1 100 ? 16.212 4.022 -9.121 1.00 97.12 100 GLY A O 1
ATOM 755 N N . SER A 1 101 ? 14.542 4.883 -7.885 1.00 96.94 101 SER A N 1
ATOM 756 C CA . SER A 1 101 ? 14.088 3.624 -7.283 1.00 96.94 101 SER A CA 1
ATOM 757 C C . SER A 1 101 ? 12.676 3.277 -7.755 1.00 96.94 101 SER A C 1
ATOM 759 O O . SER A 1 101 ? 11.887 4.194 -7.982 1.00 96.94 101 SER A O 1
ATOM 761 N N . PRO A 1 102 ? 12.314 1.985 -7.832 1.00 97.88 102 PRO A N 1
ATOM 762 C CA . PRO A 1 102 ? 10.949 1.600 -8.151 1.00 97.88 102 PRO A CA 1
ATOM 763 C C . PRO A 1 102 ? 9.933 2.143 -7.141 1.00 97.88 102 PRO A C 1
ATOM 765 O O . PRO A 1 102 ? 10.169 2.104 -5.923 1.00 97.88 102 PRO A O 1
ATOM 768 N N . ASP A 1 103 ? 8.789 2.590 -7.650 1.00 97.75 103 ASP A N 1
ATOM 769 C CA . ASP A 1 103 ? 7.632 3.014 -6.874 1.00 97.75 103 ASP A CA 1
ATOM 770 C C . ASP A 1 103 ? 6.798 1.797 -6.446 1.00 97.75 103 ASP A C 1
ATOM 772 O O . ASP A 1 103 ? 6.258 1.057 -7.269 1.00 97.75 103 ASP A O 1
ATOM 776 N N . LEU A 1 104 ? 6.715 1.597 -5.129 1.00 97.88 104 LEU A N 1
ATOM 777 C CA . LEU A 1 104 ? 5.913 0.560 -4.473 1.00 97.88 104 LEU A CA 1
ATOM 778 C C . LEU A 1 104 ? 4.796 1.178 -3.610 1.00 97.88 104 LEU A C 1
ATOM 780 O O . LEU A 1 104 ? 4.239 0.500 -2.748 1.00 97.88 104 LEU A O 1
ATOM 784 N N . SER A 1 105 ? 4.461 2.458 -3.802 1.00 97.19 105 SER A N 1
ATOM 785 C CA . SER A 1 105 ? 3.413 3.168 -3.046 1.00 97.19 105 SER A CA 1
ATOM 786 C C . SER A 1 105 ? 2.026 2.530 -3.184 1.00 97.19 105 SER A C 1
ATOM 788 O O . SER A 1 105 ? 1.181 2.677 -2.304 1.00 97.19 105 SER A O 1
ATOM 790 N N . LYS A 1 106 ? 1.797 1.769 -4.261 1.00 97.12 106 LYS A N 1
ATOM 791 C CA . LYS A 1 106 ? 0.554 1.025 -4.516 1.00 97.12 106 LYS A CA 1
ATOM 792 C C . LYS A 1 106 ? 0.596 -0.425 -4.018 1.00 97.12 106 LYS A C 1
ATOM 794 O O . LYS A 1 106 ? -0.402 -1.126 -4.152 1.00 97.12 106 LYS A O 1
ATOM 799 N N . CYS A 1 107 ? 1.719 -0.883 -3.462 1.00 97.69 107 CYS A N 1
ATOM 800 C CA . CYS A 1 107 ? 1.875 -2.242 -2.948 1.00 97.69 107 CYS A CA 1
ATOM 801 C C . CYS A 1 107 ? 1.470 -2.319 -1.477 1.00 97.69 107 CYS A C 1
ATOM 803 O O . CYS A 1 107 ? 2.120 -1.714 -0.622 1.00 97.69 107 CYS A O 1
ATOM 805 N N . ILE A 1 108 ? 0.417 -3.089 -1.187 1.00 97.50 108 ILE A N 1
ATOM 806 C CA . ILE A 1 108 ? -0.153 -3.246 0.157 1.00 97.50 108 ILE A CA 1
ATOM 807 C C . ILE A 1 108 ? -0.185 -4.722 0.535 1.00 97.50 108 ILE A C 1
ATOM 809 O O . ILE A 1 108 ? -0.690 -5.537 -0.239 1.00 97.50 108 ILE A O 1
ATOM 813 N N . SER A 1 109 ? 0.286 -5.076 1.731 1.00 96.12 109 SER A N 1
ATOM 814 C CA . SER A 1 109 ? 0.188 -6.455 2.211 1.00 96.12 109 SER A CA 1
ATOM 815 C C . SER A 1 109 ? -1.253 -6.925 2.351 1.00 96.12 109 SER A C 1
ATOM 817 O O . SER A 1 109 ? -2.142 -6.184 2.780 1.00 96.12 109 SER A O 1
ATOM 819 N N . ILE A 1 110 ? -1.470 -8.204 2.054 1.00 95.56 110 ILE A N 1
ATOM 820 C CA . ILE A 1 110 ? -2.796 -8.832 2.118 1.00 95.56 110 ILE A CA 1
ATOM 821 C C . ILE A 1 110 ? -3.397 -8.731 3.532 1.00 95.56 110 ILE A C 1
ATOM 823 O O . ILE A 1 110 ? -4.597 -8.502 3.666 1.00 95.56 110 ILE A O 1
ATOM 827 N N . TRP A 1 111 ? -2.579 -8.827 4.590 1.00 94.69 111 TRP A N 1
ATOM 828 C CA . TRP A 1 111 ? -3.053 -8.697 5.975 1.00 94.69 111 TRP A CA 1
ATOM 829 C C . TRP A 1 111 ? -3.608 -7.294 6.280 1.00 94.69 111 TRP A C 1
ATOM 831 O O . TRP A 1 111 ? -4.662 -7.186 6.896 1.00 94.69 111 TRP A O 1
ATOM 841 N N . ILE A 1 112 ? -2.987 -6.223 5.765 1.00 96.69 112 ILE A N 1
ATOM 842 C CA . ILE A 1 112 ? -3.505 -4.849 5.911 1.00 96.69 112 ILE A CA 1
ATOM 843 C C . ILE A 1 112 ? -4.824 -4.696 5.161 1.00 96.69 112 ILE A C 1
ATOM 845 O O . ILE A 1 112 ? -5.749 -4.062 5.663 1.00 96.69 112 ILE A O 1
ATOM 849 N N . LYS A 1 113 ? -4.934 -5.280 3.959 1.00 96.75 113 LYS A N 1
ATOM 850 C CA . LYS A 1 113 ? -6.199 -5.269 3.209 1.00 96.75 113 LYS A CA 1
ATOM 851 C C . LYS A 1 113 ? -7.310 -5.978 3.978 1.00 96.75 113 LYS A C 1
ATOM 853 O O . LYS A 1 113 ? -8.433 -5.487 3.986 1.00 96.75 113 LYS A O 1
ATOM 858 N N . LYS A 1 114 ? -6.988 -7.090 4.645 1.00 96.50 114 LYS A N 1
ATOM 859 C CA . LYS A 1 114 ? -7.930 -7.801 5.511 1.00 96.50 114 LYS A CA 1
ATOM 860 C C . LYS A 1 114 ? -8.380 -6.930 6.685 1.00 96.50 114 LYS A C 1
ATOM 862 O O . LYS A 1 114 ? -9.577 -6.769 6.865 1.00 96.50 114 LYS A O 1
ATOM 867 N N . LEU A 1 115 ? -7.449 -6.297 7.399 1.00 96.75 115 LEU A N 1
ATOM 868 C CA . LEU A 1 115 ? -7.788 -5.381 8.494 1.00 96.75 115 LEU A CA 1
ATOM 869 C C . LEU A 1 115 ? -8.673 -4.216 8.043 1.00 96.75 115 LEU A C 1
ATOM 871 O O . LEU A 1 115 ? -9.643 -3.874 8.714 1.00 96.75 115 LEU A O 1
ATOM 875 N N . ASP A 1 116 ? -8.358 -3.615 6.895 1.00 97.62 116 ASP A N 1
ATOM 876 C CA . ASP A 1 116 ? -9.168 -2.539 6.322 1.00 97.62 116 ASP A CA 1
ATOM 877 C C . ASP A 1 116 ? -10.593 -3.005 5.994 1.00 97.62 116 ASP A C 1
ATOM 879 O O . ASP A 1 116 ? -11.543 -2.256 6.214 1.00 97.62 116 ASP A O 1
ATOM 883 N N . ALA A 1 117 ? -10.751 -4.234 5.493 1.00 97.81 117 ALA A N 1
ATOM 884 C CA . ALA A 1 117 ? -12.059 -4.825 5.236 1.00 97.81 117 ALA A CA 1
ATOM 885 C C . ALA A 1 117 ? -12.814 -5.132 6.538 1.00 97.81 117 ALA A C 1
ATOM 887 O O . ALA A 1 117 ? -13.993 -4.805 6.638 1.00 97.81 117 ALA A O 1
ATOM 888 N N . ASP A 1 118 ? -12.150 -5.700 7.547 1.00 96.81 118 ASP A N 1
ATOM 889 C CA . ASP A 1 118 ? -12.767 -6.033 8.836 1.00 96.81 118 ASP A CA 1
ATOM 890 C C . ASP A 1 118 ? -13.317 -4.771 9.530 1.00 96.81 118 ASP A C 1
ATOM 892 O O . ASP A 1 118 ? -14.462 -4.763 9.987 1.00 96.81 118 ASP A O 1
ATOM 896 N N . ILE A 1 119 ? -12.556 -3.667 9.508 1.00 97.75 119 ILE A N 1
ATOM 897 C CA . ILE A 1 119 ? -12.993 -2.362 10.035 1.00 97.75 119 ILE A CA 1
ATOM 898 C C . ILE A 1 119 ? -14.152 -1.779 9.220 1.00 97.75 119 ILE A C 1
ATOM 900 O O . ILE A 1 119 ? -15.088 -1.230 9.796 1.00 97.75 119 ILE A O 1
ATOM 904 N N . GLN A 1 120 ? -14.103 -1.873 7.888 1.00 97.38 120 GLN A N 1
ATOM 905 C CA . GLN A 1 120 ? -15.175 -1.360 7.026 1.00 97.38 120 GLN A CA 1
ATOM 906 C C . GLN A 1 120 ? -16.485 -2.125 7.198 1.00 97.38 120 GLN A C 1
ATOM 908 O O . GLN A 1 120 ? -17.553 -1.521 7.156 1.00 97.38 120 GLN A O 1
ATOM 913 N N . ASN A 1 121 ? -16.402 -3.440 7.385 1.00 97.62 121 ASN A N 1
ATOM 914 C CA . ASN A 1 121 ? -17.570 -4.299 7.536 1.00 97.62 121 ASN A CA 1
ATOM 915 C C . ASN A 1 121 ? -18.174 -4.220 8.945 1.00 97.62 121 ASN A C 1
ATOM 917 O O . ASN A 1 121 ? -19.359 -4.502 9.105 1.00 97.62 121 ASN A O 1
ATOM 921 N N . SER A 1 122 ? -17.381 -3.834 9.951 1.00 96.75 122 SER A N 1
ATOM 922 C CA . SER A 1 122 ? -17.802 -3.802 11.360 1.00 96.75 122 SER A CA 1
ATOM 923 C C . SER A 1 122 ? -17.463 -2.472 12.058 1.00 96.75 122 SER A C 1
ATOM 925 O O . SER A 1 122 ? -16.779 -2.474 13.083 1.00 96.75 122 SER A O 1
ATOM 927 N N . PRO A 1 123 ? -17.933 -1.316 11.547 1.00 95.75 123 PRO A N 1
ATOM 928 C CA . PRO A 1 123 ? -17.529 -0.003 12.057 1.00 95.75 123 PRO A CA 1
ATOM 929 C C . PRO A 1 123 ? -17.991 0.276 13.498 1.00 95.75 123 PRO A C 1
ATOM 931 O O . PRO A 1 123 ? -17.354 1.053 14.202 1.00 95.75 123 PRO A O 1
ATOM 934 N N . GLU A 1 124 ? -19.056 -0.379 13.965 1.00 94.12 124 GLU A N 1
ATOM 935 C CA . GLU A 1 124 ? -19.593 -0.209 15.325 1.00 94.12 124 GLU A CA 1
ATOM 936 C C . GLU A 1 124 ? -18.985 -1.198 16.343 1.00 94.12 124 GLU A C 1
ATOM 938 O O . GLU A 1 124 ? -19.157 -1.047 17.554 1.00 94.12 124 GLU A O 1
ATOM 943 N N . ASP A 1 125 ? -18.246 -2.214 15.880 1.00 95.81 125 ASP A N 1
ATOM 944 C CA . ASP A 1 125 ? -17.641 -3.219 16.754 1.00 95.81 125 ASP A CA 1
ATOM 945 C C . ASP A 1 125 ? -16.307 -2.708 17.319 1.00 95.81 125 ASP A C 1
ATOM 947 O O . ASP A 1 125 ? -15.238 -2.804 16.711 1.00 95.81 125 ASP A O 1
ATOM 951 N N . SER A 1 126 ? -16.367 -2.161 18.532 1.00 94.12 126 SER A N 1
ATOM 952 C CA . SER A 1 126 ? -15.190 -1.652 19.246 1.00 94.12 126 SER A CA 1
ATOM 953 C C . SER A 1 126 ? -14.116 -2.714 19.511 1.00 94.12 126 SER A C 1
ATOM 955 O O . SER A 1 126 ? -12.950 -2.352 19.684 1.00 94.12 126 SER A O 1
ATOM 957 N N . LEU A 1 127 ? -14.474 -4.002 19.572 1.00 95.75 127 LEU A N 1
ATOM 958 C CA . LEU A 1 127 ? -13.520 -5.085 19.800 1.00 95.75 127 LEU A CA 1
ATOM 959 C C . LEU A 1 127 ? -12.719 -5.375 18.528 1.00 95.75 127 LEU A C 1
ATOM 961 O O . LEU A 1 127 ? -11.494 -5.459 18.604 1.00 95.75 127 LEU A O 1
ATOM 965 N N . ILE A 1 128 ? -13.385 -5.458 17.370 1.00 96.69 128 ILE A N 1
ATOM 966 C CA . ILE A 1 128 ? -12.723 -5.634 16.064 1.00 96.69 128 ILE A CA 1
ATOM 967 C C . ILE A 1 128 ? -11.761 -4.476 15.792 1.00 96.69 128 ILE A C 1
ATOM 969 O O . ILE A 1 128 ? -10.617 -4.694 15.395 1.00 96.69 128 ILE A O 1
ATOM 973 N N . GLN A 1 129 ? -12.183 -3.243 16.073 1.00 95.88 129 GLN A N 1
ATOM 974 C CA . GLN A 1 129 ? -11.337 -2.065 15.880 1.00 95.88 129 GLN A CA 1
ATOM 975 C C . GLN A 1 129 ? -10.089 -2.082 16.765 1.00 95.88 129 GLN A C 1
ATOM 977 O O . GLN A 1 129 ? -8.984 -1.807 16.291 1.00 95.88 129 GLN A O 1
ATOM 982 N N . LEU A 1 130 ? -10.241 -2.452 18.038 1.00 96.44 130 LEU A N 1
ATOM 983 C CA . LEU A 1 130 ? -9.111 -2.582 18.951 1.00 96.44 130 LEU A CA 1
ATOM 984 C C . LEU A 1 130 ? -8.152 -3.701 18.518 1.00 96.44 130 LEU A C 1
ATOM 986 O O . LEU A 1 130 ? -6.935 -3.540 18.629 1.00 96.44 130 LEU A O 1
ATOM 990 N N . GLU A 1 131 ? -8.678 -4.825 18.029 1.00 96.88 131 GLU A N 1
ATOM 991 C CA . GLU A 1 131 ? -7.853 -5.932 17.543 1.00 96.88 131 GLU A CA 1
ATOM 992 C C . GLU A 1 131 ? -7.077 -5.547 16.281 1.00 96.88 131 GLU A C 1
ATOM 994 O O . GLU A 1 131 ? -5.870 -5.775 16.216 1.00 96.88 131 GLU A O 1
ATOM 999 N N . ALA A 1 132 ? -7.706 -4.835 15.343 1.00 96.12 132 ALA A N 1
ATOM 1000 C CA . ALA A 1 132 ? -7.027 -4.330 14.155 1.00 96.12 132 ALA A CA 1
ATOM 1001 C C . ALA A 1 132 ? -5.840 -3.411 14.500 1.00 96.12 132 ALA A C 1
ATOM 1003 O O . ALA A 1 132 ? -4.754 -3.546 13.932 1.00 96.12 132 ALA A O 1
ATOM 1004 N N . LEU A 1 133 ? -5.997 -2.516 15.484 1.00 96.69 133 LEU A N 1
ATOM 1005 C CA . LEU A 1 133 ? -4.896 -1.670 15.962 1.00 96.69 133 LEU A CA 1
ATOM 1006 C C . LEU A 1 133 ? -3.759 -2.490 16.602 1.00 96.69 133 LEU A C 1
ATOM 1008 O O . LEU A 1 133 ? -2.579 -2.176 16.407 1.00 96.69 133 LEU A O 1
ATOM 1012 N N . LYS A 1 134 ? -4.081 -3.560 17.342 1.00 96.69 134 LYS A N 1
ATOM 1013 C CA . LYS A 1 134 ? -3.074 -4.470 17.918 1.00 96.69 134 LYS A CA 1
ATOM 1014 C C . LYS A 1 134 ? -2.332 -5.264 16.848 1.00 96.69 134 LYS A C 1
ATOM 1016 O O . LYS A 1 134 ? -1.114 -5.440 16.973 1.00 96.69 134 LYS A O 1
ATOM 1021 N N . GLU A 1 135 ? -3.029 -5.727 15.813 1.00 95.31 135 GLU A N 1
ATOM 1022 C CA . GLU A 1 135 ? -2.419 -6.407 14.671 1.00 95.31 135 GLU A CA 1
ATOM 1023 C C . GLU A 1 135 ? -1.451 -5.471 13.939 1.00 95.31 135 GLU A C 1
ATOM 1025 O O . GLU A 1 135 ? -0.288 -5.835 13.753 1.00 95.31 135 GLU A O 1
ATOM 1030 N N . ILE A 1 136 ? -1.864 -4.229 13.647 1.00 96.00 136 ILE A N 1
ATOM 1031 C CA . ILE A 1 136 ? -0.994 -3.197 13.053 1.00 96.00 136 ILE A CA 1
ATOM 1032 C C . ILE A 1 136 ? 0.276 -3.009 13.880 1.00 96.00 136 ILE A C 1
ATOM 1034 O O . ILE A 1 136 ? 1.383 -3.041 13.336 1.00 96.00 136 ILE A O 1
ATOM 1038 N N . HIS A 1 137 ? 0.141 -2.840 15.196 1.00 95.69 137 HIS A N 1
ATOM 1039 C CA . HIS A 1 137 ? 1.283 -2.641 16.084 1.00 95.69 137 HIS A CA 1
ATOM 1040 C C . HIS A 1 137 ? 2.213 -3.865 16.113 1.00 95.69 137 HIS A C 1
ATOM 1042 O O . HIS A 1 137 ? 3.438 -3.728 16.077 1.00 95.69 137 HIS A O 1
ATOM 1048 N N . THR A 1 138 ? 1.649 -5.072 16.157 1.00 94.44 138 THR A N 1
ATOM 1049 C CA . THR A 1 138 ? 2.419 -6.320 16.202 1.00 94.44 138 THR A CA 1
ATOM 1050 C C . THR A 1 138 ? 3.191 -6.555 14.907 1.00 94.44 138 THR A C 1
ATOM 1052 O O . THR A 1 138 ? 4.380 -6.880 14.956 1.00 94.44 138 THR A O 1
ATOM 1055 N N . HIS A 1 139 ? 2.545 -6.361 13.756 1.00 92.56 139 HIS A N 1
ATOM 1056 C CA . HIS A 1 139 ? 3.170 -6.549 12.449 1.00 92.56 139 HIS A CA 1
ATOM 1057 C C . HIS A 1 139 ? 4.232 -5.483 12.165 1.00 92.56 139 HIS A C 1
ATOM 1059 O O . HIS A 1 139 ? 5.356 -5.839 11.810 1.00 92.56 139 HIS A O 1
ATOM 1065 N N . SER A 1 140 ? 3.943 -4.207 12.444 1.00 91.69 140 SER A N 1
ATOM 1066 C CA . SER A 1 140 ? 4.889 -3.097 12.229 1.00 91.69 140 SER A CA 1
ATOM 1067 C C . SER A 1 140 ? 6.180 -3.226 13.049 1.00 91.69 140 SER A C 1
ATOM 1069 O O . SER A 1 140 ? 7.204 -2.663 12.681 1.00 91.69 140 SER A O 1
ATOM 1071 N N . LYS A 1 141 ? 6.165 -3.979 14.159 1.00 92.31 141 LYS A N 1
ATOM 1072 C CA . LYS A 1 141 ? 7.367 -4.255 14.966 1.00 92.31 141 LYS A CA 1
ATOM 1073 C C . LYS A 1 141 ? 8.249 -5.372 14.419 1.00 92.31 141 LYS A C 1
ATOM 1075 O O . LYS A 1 141 ? 9.423 -5.437 14.770 1.00 92.31 141 LYS A O 1
ATOM 1080 N N . ARG A 1 142 ? 7.675 -6.310 13.668 1.00 88.25 142 ARG A N 1
ATOM 1081 C CA . ARG A 1 142 ? 8.333 -7.581 13.324 1.00 88.25 142 ARG A CA 1
ATOM 1082 C C . ARG A 1 142 ? 8.660 -7.708 11.843 1.00 88.25 142 ARG A C 1
ATOM 1084 O O . ARG A 1 142 ? 9.499 -8.533 11.495 1.00 88.25 142 ARG A O 1
ATOM 1091 N N . GLN A 1 143 ? 7.985 -6.952 10.983 1.00 87.25 143 GLN A N 1
ATOM 1092 C CA . GLN A 1 143 ? 8.072 -7.083 9.531 1.00 87.25 143 GLN A CA 1
ATOM 1093 C C . GLN A 1 143 ? 8.570 -5.786 8.891 1.00 87.25 143 GLN A C 1
ATOM 1095 O O . GLN A 1 143 ? 8.380 -4.698 9.432 1.00 87.25 143 GLN A O 1
ATOM 1100 N N . GLN A 1 144 ? 9.232 -5.910 7.738 1.00 86.50 144 GLN A N 1
ATOM 1101 C CA . GLN A 1 144 ? 9.615 -4.750 6.936 1.00 86.50 144 GLN A CA 1
ATOM 1102 C C . GLN A 1 144 ? 8.388 -4.207 6.218 1.00 86.50 144 GLN A C 1
ATOM 1104 O O . GLN A 1 144 ? 7.661 -4.982 5.595 1.00 86.50 144 GLN A O 1
ATOM 1109 N N . LEU A 1 145 ? 8.197 -2.888 6.286 1.00 87.25 145 LEU A N 1
ATOM 1110 C CA . LEU A 1 145 ? 7.068 -2.255 5.629 1.00 87.25 145 LEU A CA 1
ATOM 1111 C C . LEU A 1 145 ? 7.318 -2.050 4.129 1.00 87.25 145 LEU A C 1
ATOM 1113 O O . LEU A 1 145 ? 8.384 -1.590 3.712 1.00 87.25 145 LEU A O 1
ATOM 1117 N N . VAL A 1 146 ? 6.314 -2.363 3.318 1.00 92.31 146 VAL A N 1
ATOM 1118 C CA . VAL A 1 146 ? 6.282 -2.126 1.871 1.00 92.31 146 VAL A CA 1
ATOM 1119 C C . VAL A 1 146 ? 5.754 -0.714 1.591 1.00 92.31 146 VAL A C 1
ATOM 1121 O O . VAL A 1 146 ? 5.074 -0.111 2.419 1.00 92.31 146 VAL A O 1
ATOM 1124 N N . GLY A 1 147 ? 6.102 -0.150 0.429 1.00 91.00 147 GLY A N 1
ATOM 1125 C CA . GLY A 1 147 ? 5.949 1.281 0.133 1.00 91.00 147 GLY A CA 1
ATOM 1126 C C . GLY A 1 147 ? 4.563 1.877 0.406 1.00 91.00 147 GLY A C 1
ATOM 1127 O O . GLY A 1 147 ? 4.484 3.008 0.875 1.00 91.00 147 GLY A O 1
ATOM 1128 N N . GLY A 1 148 ? 3.480 1.137 0.160 1.00 95.56 148 GLY A N 1
ATOM 1129 C CA . GLY A 1 148 ? 2.121 1.620 0.402 1.00 95.56 148 GLY A CA 1
ATOM 1130 C C . GLY A 1 148 ? 1.573 1.366 1.810 1.00 95.56 148 GLY A C 1
ATOM 1131 O O . GLY A 1 148 ? 0.511 1.885 2.155 1.00 95.56 148 GLY A O 1
ATOM 1132 N N . GLU A 1 149 ? 2.250 0.577 2.646 1.00 94.75 149 GLU A N 1
ATOM 1133 C CA . GLU A 1 149 ? 1.676 0.117 3.916 1.00 94.75 149 GLU A CA 1
ATOM 1134 C C . GLU A 1 149 ? 1.441 1.254 4.903 1.00 94.75 149 GLU A C 1
ATOM 1136 O O . GLU A 1 149 ? 0.371 1.321 5.498 1.00 94.75 149 GLU A O 1
ATOM 1141 N N . LEU A 1 150 ? 2.380 2.196 5.026 1.00 94.56 150 LEU A N 1
ATOM 1142 C CA . LEU A 1 150 ? 2.205 3.362 5.899 1.00 94.56 150 LEU A CA 1
ATOM 1143 C C . LEU A 1 150 ? 1.034 4.246 5.456 1.00 94.56 150 LEU A C 1
ATOM 1145 O O . LEU A 1 150 ? 0.292 4.751 6.298 1.00 94.56 150 LEU A O 1
ATOM 1149 N N . ILE A 1 151 ? 0.827 4.381 4.144 1.00 95.81 151 ILE A N 1
ATOM 1150 C CA . ILE A 1 151 ? -0.297 5.136 3.576 1.00 95.81 151 ILE A CA 1
ATOM 1151 C C . ILE A 1 151 ? -1.615 4.473 3.992 1.00 95.81 151 ILE A C 1
ATOM 1153 O O . ILE A 1 151 ? -2.536 5.136 4.473 1.00 95.81 151 ILE A O 1
ATOM 1157 N N . LYS A 1 152 ? -1.697 3.145 3.858 1.00 96.81 152 LYS A N 1
ATOM 1158 C CA . LYS A 1 152 ? -2.915 2.400 4.176 1.00 96.81 152 LYS A CA 1
ATOM 1159 C C . LYS A 1 152 ? -3.173 2.289 5.680 1.00 96.81 152 LYS A C 1
ATOM 1161 O O . LYS A 1 152 ? -4.316 2.454 6.092 1.00 96.81 152 LYS A O 1
ATOM 1166 N N . ILE A 1 153 ? -2.137 2.071 6.491 1.00 96.38 153 ILE A N 1
ATOM 1167 C CA . ILE A 1 153 ? -2.226 2.038 7.959 1.00 96.38 153 ILE A CA 1
ATOM 1168 C C . ILE A 1 153 ? -2.723 3.381 8.497 1.00 96.38 153 ILE A C 1
ATOM 1170 O O . ILE A 1 153 ? -3.615 3.392 9.338 1.00 96.38 153 ILE A O 1
ATOM 1174 N N . SER A 1 154 ? -2.207 4.503 7.986 1.00 96.94 154 SER A N 1
ATOM 1175 C CA . SER A 1 154 ? -2.679 5.836 8.382 1.00 96.94 154 SER A CA 1
ATOM 1176 C C . SER A 1 154 ? -4.182 6.005 8.118 1.00 96.94 154 SER A C 1
ATOM 1178 O O . SER A 1 154 ? -4.932 6.386 9.015 1.00 96.94 154 SER A O 1
ATOM 1180 N N . SER A 1 155 ? -4.648 5.607 6.926 1.00 97.50 155 SER A N 1
ATOM 1181 C CA . SER A 1 155 ? -6.077 5.630 6.578 1.00 97.50 155 SER A CA 1
ATOM 1182 C C . SER A 1 155 ? -6.923 4.706 7.464 1.00 97.50 155 SER A C 1
ATOM 1184 O O . SER A 1 155 ? -8.048 5.049 7.819 1.00 97.50 155 SER A O 1
ATOM 1186 N N . ILE A 1 156 ? -6.396 3.540 7.844 1.00 97.81 156 ILE A N 1
ATOM 1187 C CA . ILE A 1 156 ? -7.064 2.634 8.785 1.00 97.81 156 ILE A CA 1
ATOM 1188 C C . ILE A 1 156 ? -7.214 3.295 10.162 1.00 97.81 156 ILE A C 1
ATOM 1190 O O . ILE A 1 156 ? -8.306 3.282 10.724 1.00 97.81 156 ILE A O 1
ATOM 1194 N N . ILE A 1 157 ? -6.145 3.889 10.697 1.00 97.88 157 ILE A N 1
ATOM 1195 C CA . ILE A 1 157 ? -6.172 4.558 12.006 1.00 97.88 157 ILE A CA 1
ATOM 1196 C C . ILE A 1 157 ? -7.189 5.703 11.998 1.00 97.88 157 ILE A C 1
ATOM 1198 O O . ILE A 1 157 ? -7.969 5.828 12.939 1.00 97.88 157 ILE A O 1
ATOM 1202 N N . GLU A 1 158 ? -7.229 6.495 10.925 1.00 98.19 158 GLU A N 1
ATOM 1203 C CA . GLU A 1 158 ? -8.227 7.551 10.743 1.00 98.19 158 GLU A CA 1
ATOM 1204 C C . GLU A 1 158 ? -9.658 6.997 10.813 1.00 98.19 158 GLU A C 1
ATOM 1206 O O . GLU A 1 158 ? -10.466 7.491 11.600 1.00 98.19 158 GLU A O 1
ATOM 1211 N N . LYS A 1 159 ? -9.962 5.926 10.065 1.00 97.94 159 LYS A N 1
ATOM 1212 C CA . LYS A 1 159 ? -11.281 5.270 10.109 1.00 97.94 159 LYS A CA 1
ATOM 1213 C C . LYS A 1 159 ? -11.635 4.798 11.513 1.00 97.94 159 LYS A C 1
ATOM 1215 O O . LYS A 1 159 ? -12.751 5.034 11.960 1.00 97.94 159 LYS A O 1
ATOM 1220 N N . VAL A 1 160 ? -10.687 4.180 12.216 1.00 97.75 160 VAL A N 1
ATOM 1221 C CA . VAL A 1 160 ? -10.922 3.690 13.579 1.00 97.75 160 VAL A CA 1
ATOM 1222 C C . VAL A 1 160 ? -11.257 4.836 14.531 1.00 97.75 160 VAL A C 1
ATOM 1224 O O . VAL A 1 160 ? -12.222 4.757 15.289 1.00 97.75 160 VAL A O 1
ATOM 1227 N N . VAL A 1 161 ? -10.512 5.942 14.466 1.00 97.19 161 VAL A N 1
ATOM 1228 C CA . VAL A 1 161 ? -10.793 7.132 15.283 1.00 97.19 161 VAL A CA 1
ATOM 1229 C C . VAL A 1 161 ? -12.178 7.703 14.967 1.00 97.19 161 VAL A C 1
ATOM 1231 O O . VAL A 1 161 ? -12.935 8.011 15.887 1.00 97.19 161 VAL A O 1
ATOM 1234 N N . LEU A 1 162 ? -12.540 7.811 13.686 1.00 96.31 162 LEU A N 1
ATOM 1235 C CA . LEU A 1 162 ? -13.850 8.317 13.266 1.00 96.31 162 LEU A CA 1
ATOM 1236 C C . LEU A 1 162 ? -14.999 7.425 13.746 1.00 96.31 162 LEU A C 1
ATOM 1238 O O . LEU A 1 162 ? -15.995 7.931 14.264 1.00 96.31 162 LEU A O 1
ATOM 1242 N N . ASN A 1 163 ? -14.846 6.109 13.633 1.00 95.88 163 ASN A N 1
ATOM 1243 C CA . ASN A 1 163 ? -15.818 5.144 14.127 1.00 95.88 163 ASN A CA 1
ATOM 1244 C C . ASN A 1 163 ? -16.012 5.271 15.646 1.00 95.88 163 ASN A C 1
ATOM 1246 O O . ASN A 1 163 ? -17.146 5.370 16.106 1.00 95.88 163 ASN A O 1
ATOM 1250 N N . TYR A 1 164 ? -14.933 5.369 16.433 1.00 94.31 164 TYR A N 1
ATOM 1251 C CA . TYR A 1 164 ? -15.048 5.609 17.878 1.00 94.31 164 TYR A CA 1
ATOM 1252 C C . TYR A 1 164 ? -15.761 6.924 18.203 1.00 94.31 164 TYR A C 1
ATOM 1254 O O . TYR A 1 164 ? -16.592 6.961 19.109 1.00 94.31 164 TYR A O 1
ATOM 1262 N N . VAL A 1 165 ? -15.482 8.003 17.465 1.00 93.94 165 VAL A N 1
ATOM 1263 C CA . VAL A 1 165 ? -16.202 9.277 17.630 1.00 93.94 165 VAL A CA 1
ATOM 1264 C C . VAL A 1 165 ? -17.700 9.099 17.363 1.00 93.94 165 VAL A C 1
ATOM 1266 O O . VAL A 1 165 ? -18.517 9.664 18.091 1.00 93.94 165 VAL A O 1
ATOM 1269 N N . ASN A 1 166 ? -18.075 8.311 16.355 1.00 92.00 166 ASN A N 1
ATOM 1270 C CA . ASN A 1 166 ? -19.476 8.046 16.027 1.00 92.00 166 ASN A CA 1
ATOM 1271 C C . ASN A 1 166 ? -20.174 7.206 17.105 1.00 92.00 166 ASN A C 1
ATOM 1273 O O . ASN A 1 166 ? -21.260 7.584 17.549 1.00 92.00 166 ASN A O 1
ATOM 1277 N N . ILE A 1 167 ? -19.516 6.159 17.610 1.00 90.31 167 ILE A N 1
ATOM 1278 C CA . ILE A 1 167 ? -20.003 5.360 18.744 1.00 90.31 167 ILE A CA 1
ATOM 1279 C C . ILE A 1 167 ? -20.191 6.254 19.979 1.00 90.31 167 ILE A C 1
ATOM 1281 O O . ILE A 1 167 ? -21.227 6.229 20.634 1.00 90.31 167 ILE A O 1
ATOM 1285 N N . MET A 1 168 ? -19.229 7.122 20.293 1.00 88.75 168 MET A N 1
ATOM 1286 C CA . MET A 1 168 ? -19.338 8.005 21.460 1.00 88.75 168 MET A CA 1
ATOM 1287 C C . MET A 1 168 ? -20.477 9.025 21.334 1.00 88.75 168 MET A C 1
ATOM 1289 O O . MET A 1 168 ? -21.125 9.340 22.332 1.00 88.75 168 MET A O 1
ATOM 1293 N N . LYS A 1 169 ? -20.766 9.517 20.122 1.00 89.06 169 LYS A N 1
ATOM 1294 C CA . LYS A 1 169 ? -21.924 10.390 19.863 1.00 89.06 169 LYS A CA 1
ATOM 1295 C C . LYS A 1 169 ? -23.264 9.678 20.065 1.00 89.06 169 LYS A C 1
ATOM 1297 O O . LYS A 1 169 ? -24.231 10.346 20.420 1.00 89.06 169 LYS A O 1
ATOM 1302 N N . SER A 1 170 ? -23.341 8.364 19.836 1.00 81.56 170 SER A N 1
ATOM 1303 C CA . SER A 1 170 ? -24.569 7.597 20.083 1.00 81.56 170 SER A CA 1
ATOM 1304 C C . SER A 1 170 ? -24.778 7.303 21.574 1.00 81.56 170 SER A C 1
ATOM 1306 O O . SER A 1 170 ? -25.917 7.279 22.037 1.00 81.56 170 SER A O 1
ATOM 1308 N N . VAL A 1 171 ? -23.690 7.156 22.340 1.00 81.94 171 VAL A N 1
ATOM 1309 C CA . VAL A 1 171 ? -23.722 6.887 23.790 1.00 81.94 171 VAL A CA 1
ATOM 1310 C C . VAL A 1 171 ? -23.931 8.150 24.629 1.00 81.94 171 VAL A C 1
ATOM 1312 O O . VAL A 1 171 ? -24.608 8.091 25.655 1.00 81.94 171 VAL A O 1
ATOM 1315 N N . ILE A 1 172 ? -23.363 9.292 24.227 1.00 76.50 172 ILE A N 1
ATOM 1316 C CA . ILE A 1 172 ? -23.537 10.574 24.922 1.00 76.50 172 ILE A CA 1
ATOM 1317 C C . ILE A 1 172 ? -24.637 11.367 24.205 1.00 76.50 172 ILE A C 1
ATOM 1319 O O . ILE A 1 172 ? -24.338 12.096 23.254 1.00 76.50 172 ILE A O 1
ATOM 1323 N N . PRO A 1 173 ? -25.911 11.283 24.638 1.00 64.44 173 PRO A N 1
ATOM 1324 C CA . PRO A 1 173 ? -26.936 12.156 24.098 1.00 64.44 173 PRO A CA 1
ATOM 1325 C C . PRO A 1 173 ? -26.552 13.610 24.381 1.00 64.44 173 PRO A C 1
ATOM 1327 O O . PRO A 1 173 ? -26.226 13.989 25.508 1.00 64.44 173 PRO A O 1
ATOM 1330 N N . SER A 1 174 ? -26.605 14.436 23.337 1.00 61.56 174 SER A N 1
ATOM 1331 C CA . SER A 1 174 ? -26.528 15.888 23.463 1.00 61.56 174 SER A CA 1
ATOM 1332 C C . SER A 1 174 ? -27.472 16.374 24.575 1.00 61.56 174 SER A C 1
ATOM 1334 O O . SER A 1 174 ? -28.628 15.943 24.643 1.00 61.56 174 SER A O 1
ATOM 1336 N N . LYS A 1 175 ? -27.008 17.313 25.417 1.00 56.66 175 LYS A N 1
ATOM 1337 C CA . LYS A 1 175 ? -27.828 17.996 26.441 1.00 56.66 175 LYS A CA 1
ATOM 1338 C C . LYS A 1 175 ? -29.121 18.607 25.867 1.00 56.66 175 LYS A C 1
ATOM 1340 O O . LYS A 1 175 ? -30.078 18.814 26.610 1.00 56.66 175 LYS A O 1
ATOM 1345 N N . GLU A 1 176 ? -29.178 18.821 24.553 1.00 56.97 176 GLU A N 1
ATOM 1346 C CA . GLU A 1 176 ? -30.365 19.228 23.790 1.00 56.97 176 GLU A CA 1
ATOM 1347 C C . GLU A 1 176 ? -31.568 18.285 23.995 1.00 56.97 176 GLU A C 1
ATOM 1349 O O . GLU A 1 176 ? -32.705 18.734 24.140 1.00 56.97 176 GLU A O 1
ATOM 1354 N N . ASN A 1 177 ? -31.327 16.972 24.079 1.00 55.22 177 ASN A N 1
ATOM 1355 C CA . ASN A 1 177 ? -32.389 15.977 24.259 1.00 55.22 177 ASN A CA 1
ATOM 1356 C C . ASN A 1 177 ? -32.919 15.937 25.698 1.00 55.22 177 ASN A C 1
ATOM 1358 O O . ASN A 1 177 ? -34.054 15.519 25.917 1.00 55.22 177 ASN A O 1
ATOM 1362 N N . HIS A 1 178 ? -32.135 16.399 26.678 1.00 55.03 178 HIS A N 1
ATOM 1363 C CA . HIS A 1 178 ? -32.592 16.492 28.063 1.00 55.03 178 HIS A CA 1
ATOM 1364 C C . HIS A 1 178 ? -33.517 17.700 28.262 1.00 55.03 178 HIS A C 1
ATOM 1366 O O . HIS A 1 178 ? -34.571 17.561 28.878 1.00 55.03 178 HIS A O 1
ATOM 1372 N N . HIS A 1 179 ? -33.198 18.850 27.651 1.00 55.84 179 HIS A N 1
ATOM 1373 C CA . HIS A 1 179 ? -34.075 20.027 27.682 1.00 55.84 179 HIS A CA 1
ATOM 1374 C C . HIS A 1 179 ? -35.412 19.789 26.968 1.00 55.84 179 HIS A C 1
ATOM 1376 O O . HIS A 1 179 ? -36.449 20.151 27.511 1.00 55.84 179 HIS A O 1
ATOM 1382 N N . LYS A 1 180 ? -35.429 19.110 25.812 1.00 59.78 180 LYS A N 1
ATOM 1383 C CA . LYS A 1 180 ? -36.691 18.786 25.115 1.00 59.78 180 LYS A CA 1
ATOM 1384 C C . LYS A 1 180 ? -37.597 17.837 25.912 1.00 59.78 180 LYS A C 1
ATOM 1386 O O . LYS A 1 180 ? -38.814 17.989 25.874 1.00 59.78 180 LYS A O 1
ATOM 1391 N N . ASN A 1 181 ? -37.023 16.896 26.667 1.00 55.50 181 ASN A N 1
ATOM 1392 C CA . ASN A 1 181 ? -37.792 15.994 27.535 1.00 55.50 181 ASN A CA 1
ATOM 1393 C C . ASN A 1 181 ? -38.321 16.700 28.800 1.00 55.50 181 ASN A C 1
ATOM 1395 O O . ASN A 1 181 ? -39.422 16.412 29.260 1.00 55.50 181 ASN A O 1
ATOM 1399 N N . LEU A 1 182 ? -37.563 17.660 29.341 1.00 58.44 182 LEU A N 1
ATOM 1400 C CA . LEU A 1 182 ? -37.993 18.499 30.466 1.00 58.44 182 LEU A CA 1
ATOM 1401 C C . LEU A 1 182 ? -39.093 19.498 30.066 1.00 58.44 182 LEU A C 1
ATOM 1403 O O . LEU A 1 182 ? -40.002 19.744 30.855 1.00 58.44 182 LEU A O 1
ATOM 1407 N N . GLU A 1 183 ? -39.042 20.039 28.846 1.00 58.28 183 GLU A N 1
ATOM 1408 C CA . GLU A 1 183 ? -40.084 20.918 28.298 1.00 58.28 183 GLU A CA 1
ATOM 1409 C C . GLU A 1 183 ? -41.371 20.138 27.967 1.00 58.28 183 GLU A C 1
ATOM 1411 O O . GLU A 1 183 ? -42.453 20.602 28.311 1.00 58.28 183 GLU A O 1
ATOM 1416 N N . MET A 1 184 ? -41.294 18.917 27.411 1.00 55.88 184 MET A N 1
ATOM 1417 C CA . MET A 1 184 ? -42.497 18.087 27.200 1.00 55.88 184 MET A CA 1
ATOM 1418 C C . MET A 1 184 ? -43.189 17.677 28.508 1.00 55.88 184 MET A C 1
ATOM 1420 O O . MET A 1 184 ? -44.415 17.674 28.568 1.00 55.88 184 MET A O 1
ATOM 1424 N N . ASN A 1 185 ? -42.437 17.392 29.575 1.00 55.38 185 ASN A N 1
ATOM 1425 C CA . ASN A 1 185 ? -43.020 17.064 30.883 1.00 55.38 185 ASN A CA 1
ATOM 1426 C C . ASN A 1 185 ? -43.618 18.277 31.619 1.00 55.38 185 ASN A C 1
ATOM 1428 O O . ASN A 1 185 ? -44.356 18.092 32.585 1.00 55.38 185 ASN A O 1
ATOM 1432 N N . LYS A 1 186 ? -43.335 19.509 31.176 1.00 59.16 186 LYS A N 1
ATOM 1433 C CA . LYS A 1 186 ? -43.969 20.732 31.698 1.00 59.16 186 LYS A CA 1
ATOM 1434 C C . LYS A 1 186 ? -45.321 21.052 31.059 1.00 59.16 186 LYS A C 1
ATOM 1436 O O . LYS A 1 186 ? -46.040 21.877 31.603 1.00 59.16 186 LYS A O 1
ATOM 1441 N N . VAL A 1 187 ? -45.674 20.423 29.937 1.00 58.50 187 VAL A N 1
ATOM 1442 C CA . VAL A 1 187 ? -46.936 20.679 29.211 1.00 58.50 187 VAL A CA 1
ATOM 1443 C C . VAL A 1 187 ? -48.071 19.739 29.667 1.00 58.50 187 VAL A C 1
ATOM 1445 O O . VAL A 1 187 ? -49.203 19.871 29.216 1.00 58.50 187 VAL A O 1
ATOM 1448 N N . ILE A 1 188 ? -47.795 18.795 30.578 1.00 56.59 188 ILE A N 1
ATOM 1449 C CA . ILE A 1 188 ? -48.749 17.758 31.026 1.00 56.59 188 ILE A CA 1
ATOM 1450 C C . ILE A 1 188 ? -49.378 18.068 32.412 1.00 56.59 188 ILE A C 1
ATOM 1452 O O . ILE A 1 188 ? -50.160 17.267 32.916 1.00 56.59 188 ILE A O 1
ATOM 1456 N N . TYR A 1 189 ? -49.120 19.237 33.013 1.00 48.09 189 TYR A N 1
ATOM 1457 C CA . TYR A 1 189 ? -49.775 19.682 34.259 1.00 48.09 189 TYR A CA 1
ATOM 1458 C C . TYR A 1 189 ? -50.476 21.029 34.109 1.00 48.09 189 TYR A C 1
ATOM 1460 O O . TYR A 1 189 ? -49.856 21.949 33.532 1.00 48.09 189 TYR A O 1
#

pLDDT: mean 76.55, std 26.05, range [28.62, 98.69]

Mean predicted aligned error: 15.78 Å

InterPro domains:
  IPR001879 GPCR, family 2, extracellular hormone receptor domain [PF02793] (55-109)
  IPR001879 GPCR, family 2, extracellular hormone receptor domain [PS50227] (56-111)
  IPR001879 GPCR, family 2, extracellular hormone receptor domain [SM00008] (53-116)
  IPR036445 GPCR family 2, extracellular hormone receptor domain superfamily [G3DSA:4.10.1240.10] (52-107)
  IPR036445 GPCR family 2, extracellular hormone receptor domain superfamily [SSF111418] (40-109)

Foldseek 3Di:
DDDDDDDPPDPDDDDDDDDDDDDDDDDDDDDDDDDDDDDDDDDDPPPCPPPDDWAWAPFDQAPQDTFHIGTAQDKTWDADHPQWGFIKIWHQHNNNHTDDHIDQLGTEGPVLVVLLVQCVVCLQPLVSLVVSVVVVVVDVVPDDDTNNHVVSVVVSVVSNVVSVVVNVC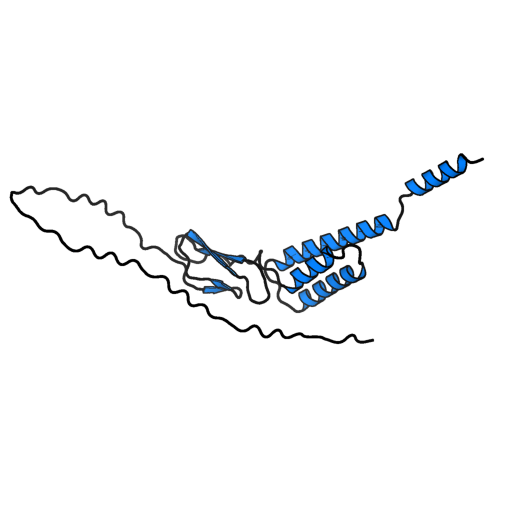VVDDDCVVVVVVVVVVVVPD

Radius of gyration: 32.71 Å; Cα contacts (8 Å, |Δi|>4): 188; chains: 1; bounding box: 73×47×107 Å

Nearest PDB structures (foldseek):
  4dlq-assembly1_A  TM=7.891E-01  e=2.260E-08  Rattus norvegicus
  4dlo-assembly1_A  TM=7.169E-01  e=1.569E-06  Homo sapiens
  4dlo-assembly2_B  TM=6.782E-01  e=5.597E-06  Homo sapiens
  8oek-assembly1_A-2  TM=7.209E-01  e=1.665E-05  Homo sapiens
  8hc0-assembly1_A  TM=6.987E-01  e=5.582E-03  Homo sapiens

Secondary structure (DSSP, 8-state):
--PPP---------------PPP----------------------------PPPPEEPPEEETTEEE--EETTSEEEEEPSTTEESEEEEEB-TTS-B-S--B-TT-EEHHHHHHHHHHHH-TT-HHHHHHHHHHHHHHHHHSPPPTTHHHHHHHHHHHHHHHHHHHHHHHS--HHHHHHHHHHTTS--

Organism: NCBI:txid310955

Solvent-accessible surface area (backbone atoms only — not comparable to full-atom values): 11904 Å² total; per-residue (Å²): 137,87,82,78,89,79,84,80,81,77,83,78,82,87,80,85,81,84,84,83,78,85,81,90,80,85,82,82,84,87,88,88,84,87,84,90,84,82,92,76,93,84,77,91,77,75,80,76,70,82,75,71,77,89,42,46,16,71,61,45,77,53,96,73,30,74,44,66,70,33,54,37,67,38,70,43,76,36,67,30,37,91,74,34,47,49,50,27,37,35,45,16,33,75,82,19,41,72,48,89,70,69,44,31,60,54,19,30,44,52,68,58,54,48,43,50,46,53,41,70,77,37,57,85,41,67,65,60,45,53,49,44,55,51,49,53,55,55,46,67,73,75,50,87,81,52,63,14,36,65,62,52,51,52,55,45,53,52,50,48,54,51,31,52,53,52,54,49,54,70,71,51,71,57,71,68,63,57,52,54,53,55,53,58,64,60,73,78,113

Sequence (189 aa):
MSVLKHLNILKYATTTTTTTTPIPTTTTTSLSTTASNENAIKSSLTSSVPTSAPKFCQPKYERHVQFPKTESGTNAKTACPVNTDGLAEWFCSIDGKWEGSPDLSKCISIWIKKLDADIQNSPEDSLIQLEALKEIHTHSKRQQLVGGELIKISSIIEKVVLNYVNIMKSVIPSKENHHKNLEMNKVIY